Protein 2FD5 (pdb70)

CATH classification: 1.10.10.60 (+1 more: 1.10.357.10)

B-factor: mean 21.91, std 9.36, range [6.42, 83.04]

Nearest PDB structures (foldseek):
  2fd5-assembly1_A-2  TM=1.006E+00  e=9.173E-25  Pseudomonas aeruginosa PAO1
  3mvp-assembly1_B  TM=6.507E-01  e=1.065E-03  Streptococcus mutans UA159
  7w2q-assembly1_B  TM=6.242E-01  e=7.326E-04  Pseudomonas aeruginosa PAO1
  5cxg-assembly2_D  TM=5.367E-01  e=5.532E-04  Mycobacterium tuberculosis H37Rv
  5efy-assembly1_A  TM=4.603E-01  e=8.045E-04  Streptomyces coelicolor A3(2)

Structure (mmCIF, N/CA/C/O backbone):
data_2FD5
#
_entry.id   2FD5
#
_cell.length_a   71.411
_cell.length_b   71.411
_cell.length_c   147.717
_cell.angle_alpha   90.00
_cell.angle_beta   90.00
_cell.angle_gamma   120.00
#
_symmetry.space_group_name_H-M   'P 61 2 2'
#
loop_
_entity.id
_entity.type
_entity.pdbx_description
1 polymer 'transcriptional regulator'
2 water water
#
loop_
_atom_site.group_PDB
_atom_site.id
_atom_site.type_symbol
_atom_site.label_atom_id
_atom_site.label_alt_id
_atom_site.label_comp_id
_atom_site.label_asym_id
_atom_site.label_entity_id
_atom_site.label_seq_id
_atom_site.pdbx_PDB_ins_code
_atom_site.Cartn_x
_atom_site.Cartn_y
_atom_site.Cartn_z
_atom_site.occupancy
_atom_site.B_iso_or_equiv
_atom_site.auth_seq_id
_atom_site.auth_comp_id
_atom_site.auth_asym_id
_atom_site.auth_atom_id
_atom_site.pdbx_PDB_model_num
ATOM 1 N N . MET A 1 1 ? -12.154 43.715 32.789 1.00 26.67 1 MET A N 1
ATOM 2 C CA . MET A 1 1 ? -13.409 43.970 33.485 1.00 26.61 1 MET A CA 1
ATOM 3 C C . MET A 1 1 ? -13.919 45.379 33.251 1.00 26.51 1 MET A C 1
ATOM 4 O O . MET A 1 1 ? -13.244 46.351 33.538 1.00 26.19 1 MET A O 1
ATOM 9 N N . SER A 1 2 ? -15.136 45.473 32.752 1.00 25.59 2 SER A N 1
ATOM 10 C CA . SER A 1 2 ? -15.640 46.715 32.230 1.00 25.29 2 SER A CA 1
ATOM 11 C C . SER A 1 2 ? -17.152 46.811 32.447 1.00 24.28 2 SER A C 1
ATOM 12 O O . SER A 1 2 ? -17.658 46.372 33.454 1.00 24.90 2 SER A O 1
ATOM 15 N N . ASP A 1 3 ? -17.846 47.409 31.491 1.00 23.09 3 ASP A N 1
ATOM 16 C CA . ASP A 1 3 ? -19.288 47.620 31.594 1.00 21.26 3 ASP A CA 1
ATOM 17 C C . ASP A 1 3 ? -19.800 47.898 30.194 1.00 21.15 3 ASP A C 1
ATOM 18 O O . ASP A 1 3 ? -19.025 48.282 29.306 1.00 20.82 3 ASP A O 1
ATOM 23 N N . LYS A 1 4 ? -21.099 47.777 29.996 1.00 20.32 4 LYS A N 1
ATOM 24 C CA . LYS A 1 4 ? -21.639 47.800 28.646 1.00 20.96 4 LYS A CA 1
ATOM 25 C C . LYS A 1 4 ? -21.566 49.160 27.969 1.00 20.73 4 LYS A C 1
ATOM 26 O O . LYS A 1 4 ? -21.414 49.243 26.770 1.00 20.61 4 LYS A O 1
ATOM 32 N N . LYS A 1 5 ? -21.655 50.219 28.749 1.00 20.40 5 LYS A N 1
ATOM 33 C CA . LYS A 1 5 ? -21.533 51.575 28.189 1.00 21.58 5 LYS A CA 1
ATOM 34 C C . LYS A 1 5 ? -20.126 51.811 27.639 1.00 21.04 5 LYS A C 1
ATOM 35 O O . LYS A 1 5 ? -19.954 52.214 26.478 1.00 20.70 5 LYS A O 1
ATOM 41 N N . THR A 1 6 ? -19.125 51.557 28.482 1.00 20.69 6 THR A N 1
ATOM 42 C CA . THR A 1 6 ? -17.718 51.686 28.106 1.00 20.79 6 THR A CA 1
ATOM 43 C C . THR A 1 6 ? -17.396 50.822 26.889 1.00 21.66 6 THR A C 1
ATOM 44 O O . THR A 1 6 ? -16.760 51.293 25.935 1.00 22.39 6 THR A O 1
ATOM 48 N N . GLN A 1 7 ? -17.852 49.570 26.915 1.00 22.33 7 GLN A N 1
ATOM 49 C CA . GLN A 1 7 ? -17.615 48.624 25.834 1.00 23.19 7 GLN A CA 1
ATOM 50 C C . GLN A 1 7 ? -18.249 49.079 24.523 1.00 23.02 7 GLN A C 1
ATOM 51 O O . GLN A 1 7 ? -17.602 49.043 23.466 1.00 22.79 7 GLN A O 1
ATOM 57 N N . THR A 1 8 ? -19.507 49.517 24.593 1.00 22.50 8 THR A N 1
ATOM 58 C CA . THR A 1 8 ? -20.243 49.965 23.412 1.00 22.37 8 THR A CA 1
ATOM 59 C C . THR A 1 8 ? -19.568 51.190 22.771 1.00 22.28 8 THR A C 1
ATOM 60 O O . THR A 1 8 ? -19.401 51.228 21.549 1.00 22.05 8 THR A O 1
ATOM 64 N N . ARG A 1 9 ? -19.187 52.182 23.566 1.00 21.98 9 ARG A N 1
ATOM 65 C CA . ARG A 1 9 ? -18.462 53.341 23.037 1.00 22.47 9 ARG A CA 1
ATOM 66 C C . ARG A 1 9 ? -17.179 52.907 22.339 1.00 22.81 9 ARG A C 1
ATOM 67 O O . ARG A 1 9 ? -16.885 53.332 21.235 1.00 22.77 9 ARG A O 1
ATOM 75 N N . ALA A 1 10 ? -16.420 52.057 23.007 1.00 22.79 10 ALA A N 1
ATOM 76 C CA . ALA A 1 10 ? -15.172 51.537 22.442 1.00 23.26 10 ALA A CA 1
ATOM 77 C C . ALA A 1 10 ? -15.376 50.813 21.106 1.00 23.69 10 ALA A C 1
ATOM 78 O O . ALA A 1 10 ? -14.543 50.947 20.187 1.00 23.90 10 ALA A O 1
ATOM 80 N N . ARG A 1 11 ? -16.471 50.054 20.993 1.00 23.57 11 ARG A N 1
ATOM 81 C CA . ARG A 1 11 ? -16.825 49.362 19.747 1.00 24.45 11 ARG A CA 1
ATOM 82 C C . ARG A 1 11 ? -17.143 50.338 18.613 1.00 24.05 11 ARG A C 1
ATOM 83 O O . ARG A 1 11 ? -16.765 50.106 17.456 1.00 24.74 11 ARG A O 1
ATOM 91 N N . ILE A 1 12 ? -17.849 51.416 18.948 1.00 23.47 12 ILE A N 1
ATOM 92 C CA . ILE A 1 12 ? -18.202 52.449 17.966 1.00 22.62 12 ILE A CA 1
ATOM 93 C C . ILE A 1 12 ? -16.934 53.152 17.486 1.00 22.53 12 ILE A C 1
ATOM 94 O O . ILE A 1 12 ? -16.715 53.295 16.276 1.00 22.58 12 ILE A O 1
ATOM 99 N N . LEU A 1 13 ? -16.089 53.554 18.431 1.00 22.71 13 LEU A N 1
ATOM 100 C CA . LEU A 1 13 ? -14.827 54.214 18.085 1.00 23.15 13 LEU A CA 1
ATOM 101 C C . LEU A 1 13 ? -13.892 53.301 17.294 1.00 23.20 13 LEU A C 1
ATOM 102 O O . LEU A 1 13 ? -13.183 53.767 16.394 1.00 22.81 13 LEU A O 1
ATOM 107 N N . GLY A 1 14 ? -13.895 52.009 17.624 1.00 22.98 14 GLY A N 1
ATOM 108 C CA . GLY A 1 14 ? -13.115 51.009 16.894 1.00 23.76 14 GLY A CA 1
ATOM 109 C C . GLY A 1 14 ? -13.516 50.892 15.435 1.00 24.30 14 GLY A C 1
ATOM 110 O O . GLY A 1 14 ? -12.656 50.859 14.549 1.00 25.08 14 GLY A O 1
ATOM 111 N N . ALA A 1 15 ? -14.821 50.824 15.183 1.00 23.94 15 ALA A N 1
ATOM 112 C CA . ALA A 1 15 ? -15.358 50.829 13.825 1.00 24.17 15 ALA A CA 1
ATOM 113 C C . ALA A 1 15 ? -15.036 52.148 13.108 1.00 24.07 15 ALA A C 1
ATOM 114 O O . ALA A 1 15 ? -14.718 52.152 11.910 1.00 24.10 15 ALA A O 1
ATOM 116 N N . ALA A 1 16 ? -15.106 53.257 13.846 1.00 23.12 16 ALA A N 1
ATOM 117 C CA . ALA A 1 16 ? -14.801 54.577 13.283 1.00 22.68 16 ALA A CA 1
ATOM 118 C C . ALA A 1 16 ? -13.343 54.700 12.858 1.00 22.56 16 ALA A C 1
ATOM 119 O O . ALA A 1 16 ? -13.053 55.224 11.768 1.00 21.81 16 ALA A O 1
ATOM 121 N N . THR A 1 17 ? -12.433 54.240 13.718 1.00 22.30 17 THR A N 1
ATOM 122 C CA . THR A 1 17 ? -10.998 54.347 13.443 1.00 23.19 17 THR A CA 1
ATOM 123 C C . THR A 1 17 ? -10.646 53.509 12.217 1.00 23.69 17 THR A C 1
ATOM 124 O O . THR A 1 17 ? -9.850 53.935 11.376 1.00 23.51 17 THR A O 1
ATOM 128 N N . GLN A 1 18 ? -11.260 52.331 12.116 1.00 24.08 18 GLN A N 1
ATOM 129 C CA . GLN A 1 18 ? -11.056 51.449 10.968 1.00 24.85 18 GLN A CA 1
ATOM 130 C C . GLN A 1 18 ? -11.494 52.101 9.664 1.00 24.12 18 GLN A C 1
ATOM 131 O O . GLN A 1 18 ? -10.737 52.105 8.687 1.00 24.11 18 GLN A O 1
ATOM 137 N N . ALA A 1 19 ? -12.706 52.656 9.665 1.00 23.29 19 ALA A N 1
ATOM 138 C CA . ALA A 1 19 ? -13.251 53.363 8.507 1.00 23.10 19 ALA A CA 1
ATOM 139 C C . ALA A 1 19 ? -12.372 54.551 8.134 1.00 22.74 19 ALA A C 1
ATOM 140 O O . ALA A 1 19 ? -12.102 54.774 6.950 1.00 22.97 19 ALA A O 1
ATOM 142 N N . LEU A 1 20 ? -11.916 55.297 9.146 1.00 21.96 20 LEU A N 1
ATOM 143 C CA . LEU A 1 20 ? -11.056 56.465 8.939 1.00 21.74 20 LEU A CA 1
ATOM 144 C C . LEU A 1 20 ? -9.715 56.081 8.288 1.00 21.91 20 LEU A C 1
ATOM 145 O O . LEU A 1 20 ? -9.276 56.719 7.326 1.00 21.32 20 LEU A O 1
ATOM 150 N N . LEU A 1 21 ? -9.079 55.037 8.816 1.00 22.15 21 LEU A N 1
ATOM 151 C CA . LEU A 1 21 ? -7.805 54.529 8.282 1.00 22.71 21 LEU A CA 1
ATOM 152 C C . LEU A 1 21 ? -7.886 54.148 6.812 1.00 23.34 21 LEU A C 1
ATOM 153 O O . LEU A 1 21 ? -6.927 54.356 6.039 1.00 22.64 21 LEU A O 1
ATOM 158 N N . GLU A 1 22 ? -9.036 53.607 6.430 1.00 23.74 22 GLU A N 1
ATOM 159 C CA . GLU A 1 22 ? -9.232 53.050 5.096 1.00 25.80 22 GLU A CA 1
ATOM 160 C C . GLU A 1 22 ? -9.843 54.039 4.106 1.00 25.45 22 GLU A C 1
ATOM 161 O O . GLU A 1 22 ? -9.413 54.106 2.946 1.00 25.60 22 GLU A O 1
ATOM 167 N N . ARG A 1 23 ? -10.822 54.824 4.563 1.00 24.51 23 ARG A N 1
ATOM 168 C CA . ARG A 1 23 ? -11.645 55.637 3.668 1.00 25.00 23 ARG A CA 1
ATOM 169 C C . ARG A 1 23 ? -11.698 57.121 4.011 1.00 23.75 23 ARG A C 1
ATOM 170 O O . ARG A 1 23 ? -12.386 57.884 3.339 1.00 24.45 23 ARG A O 1
ATOM 178 N N . GLY A 1 24 ? -10.973 57.529 5.046 1.00 23.00 24 GLY A N 1
ATOM 179 C CA . GLY A 1 24 ? -10.911 58.939 5.428 1.00 22.19 24 GLY A CA 1
ATOM 180 C C . GLY A 1 24 ? -12.084 59.349 6.301 1.00 22.28 24 GLY A C 1
ATOM 181 O O . GLY A 1 24 ? -12.827 58.494 6.795 1.00 21.33 24 GLY A O 1
ATOM 182 N N . ALA A 1 25 ? -12.243 60.655 6.489 1.00 22.29 25 ALA A N 1
ATOM 183 C CA . ALA A 1 25 ? -13.209 61.182 7.460 1.00 22.98 25 ALA A CA 1
ATOM 184 C C . ALA A 1 25 ? -14.527 61.648 6.834 1.00 23.94 25 ALA A C 1
ATOM 185 O O . ALA A 1 25 ? -15.523 61.844 7.539 1.00 24.03 25 ALA A O 1
ATOM 187 N N . VAL A 1 26 ? -14.535 61.833 5.517 1.00 25.24 26 VAL A N 1
ATOM 188 C CA . VAL A 1 26 ? -15.714 62.370 4.822 1.00 26.71 26 VAL A CA 1
ATOM 189 C C . VAL A 1 26 ? -16.701 61.271 4.394 1.00 27.65 26 VAL A C 1
ATOM 190 O O . VAL A 1 26 ? -17.900 61.357 4.696 1.00 28.46 26 VAL A O 1
ATOM 194 N N . GLU A 1 27 ? -16.191 60.230 3.775 1.00 28.83 27 GLU A N 1
ATOM 195 C CA . GLU A 1 27 ? -17.054 59.222 3.209 1.00 30.31 27 GLU A CA 1
ATOM 196 C C . GLU A 1 27 ? -17.886 58.465 4.245 1.00 30.10 27 GLU A C 1
ATOM 197 O O . GLU A 1 27 ? -19.098 58.407 4.117 1.00 30.56 27 GLU A O 1
ATOM 203 N N . PRO A 1 28 ? -17.245 57.867 5.248 1.00 29.94 28 PRO A N 1
ATOM 204 C CA . PRO A 1 28 ? -17.981 56.970 6.154 1.00 29.63 28 PRO A CA 1
ATOM 205 C C . PRO A 1 28 ? -19.199 57.631 6.788 1.00 29.35 28 PRO A C 1
ATOM 206 O O . PRO A 1 28 ? -19.130 58.783 7.199 1.00 29.42 28 PRO A O 1
ATOM 210 N N . SER A 1 29 ? -20.309 56.899 6.834 1.00 29.31 29 SER A N 1
ATOM 211 C CA . SER A 1 29 ? -21.555 57.383 7.419 1.00 28.81 29 SER A CA 1
ATOM 212 C C . SER A 1 29 ? -21.747 56.794 8.814 1.00 28.94 29 SER A C 1
ATOM 213 O O . SER A 1 29 ? -21.155 55.762 9.146 1.00 28.23 29 SER A O 1
ATOM 216 N N . VAL A 1 30 ? -22.596 57.436 9.613 1.00 29.26 30 VAL A N 1
ATOM 217 C CA . VAL A 1 30 ? -22.975 56.887 10.922 1.00 30.06 30 VAL A CA 1
ATOM 218 C C . VAL A 1 30 ? -23.495 55.456 10.743 1.00 30.52 30 VAL A C 1
ATOM 219 O O . VAL A 1 30 ? -23.098 54.545 11.476 1.00 30.91 30 VAL A O 1
ATOM 223 N N . GLY A 1 31 ? -24.348 55.267 9.734 1.00 31.13 31 GLY A N 1
ATOM 224 C CA . GLY A 1 31 ? -24.901 53.958 9.396 1.00 31.61 31 GLY A CA 1
ATOM 225 C C . GLY A 1 31 ? -23.847 52.897 9.149 1.00 32.24 31 GLY A C 1
ATOM 226 O O . GLY A 1 31 ? -23.978 51.771 9.630 1.00 32.45 31 GLY A O 1
ATOM 227 N N . GLU A 1 32 ? -22.796 53.246 8.420 1.00 32.53 32 GLU A N 1
ATOM 228 C CA . GLU A 1 32 ? -21.724 52.301 8.139 1.00 32.98 32 GLU A CA 1
ATOM 229 C C . GLU A 1 32 ? -20.925 51.918 9.375 1.00 32.78 32 GLU A C 1
ATOM 230 O O . GLU A 1 32 ? -20.561 50.775 9.554 1.00 32.80 32 GLU A O 1
ATOM 236 N N . VAL A 1 33 ? -20.608 52.909 10.193 1.00 32.84 33 VAL A N 1
ATOM 237 C CA . VAL A 1 33 ? -19.828 52.688 11.400 1.00 32.84 33 VAL A CA 1
ATOM 238 C C . VAL A 1 33 ? -20.621 51.779 12.358 1.00 33.32 33 VAL A C 1
ATOM 239 O O . VAL A 1 33 ? -20.150 50.745 12.775 1.00 32.95 33 VAL A O 1
ATOM 243 N N . MET A 1 34 ? -21.840 52.181 12.670 1.00 34.40 34 MET A N 1
ATOM 244 C CA . MET A 1 34 ? -22.681 51.393 13.561 1.00 35.64 34 MET A CA 1
ATOM 245 C C . MET A 1 34 ? -22.901 50.001 12.979 1.00 37.44 34 MET A C 1
ATOM 246 O O . MET A 1 34 ? -22.734 49.007 13.655 1.00 38.65 34 MET A O 1
ATOM 251 N N . GLY A 1 35 ? -23.225 49.937 11.698 1.00 39.21 35 GLY A N 1
ATOM 252 C CA . GLY A 1 35 ? -23.195 48.685 10.978 1.00 40.69 35 GLY A CA 1
ATOM 253 C C . GLY A 1 35 ? -21.967 47.837 11.210 1.00 41.89 35 GLY A C 1
ATOM 254 O O . GLY A 1 35 ? -22.068 46.659 11.522 1.00 41.96 35 GLY A O 1
ATOM 255 N N . ALA A 1 36 ? -20.794 48.424 11.054 1.00 42.98 36 ALA A N 1
ATOM 256 C CA . ALA A 1 36 ? -19.575 47.660 11.210 1.00 43.75 36 ALA A CA 1
ATOM 257 C C . ALA A 1 36 ? -19.310 47.266 12.653 1.00 44.32 36 ALA A C 1
ATOM 258 O O . ALA A 1 36 ? -18.557 46.348 12.919 1.00 44.16 36 ALA A O 1
ATOM 260 N N . ALA A 1 37 ? -19.942 47.977 13.582 1.00 44.76 37 ALA A N 1
ATOM 261 C CA . ALA A 1 37 ? -19.809 47.672 15.002 1.00 45.41 37 ALA A CA 1
ATOM 262 C C . ALA A 1 37 ? -20.797 46.592 15.429 1.00 45.74 37 ALA A C 1
ATOM 263 O O . ALA A 1 37 ? -20.790 46.150 16.578 1.00 46.30 37 ALA A O 1
ATOM 265 N N . GLY A 1 38 ? -21.645 46.171 14.496 1.00 20.00 38 GLY A N 1
ATOM 266 C CA . GLY A 1 38 ? -22.772 45.316 14.821 1.00 20.00 38 GLY A CA 1
ATOM 267 C C . GLY A 1 38 ? -23.679 45.926 15.871 1.00 20.00 38 GLY A C 1
ATOM 268 O O . GLY A 1 38 ? -24.202 45.224 16.737 1.00 20.00 38 GLY A O 1
ATOM 269 N N . LEU A 1 39 ? -23.866 47.240 15.794 1.00 20.00 39 LEU A N 1
ATOM 270 C CA . LEU A 1 39 ? -24.798 47.934 16.675 1.00 20.00 39 LEU A CA 1
ATOM 271 C C . LEU A 1 39 ? -25.995 48.472 15.899 1.00 20.00 39 LEU A C 1
ATOM 272 O O . LEU A 1 39 ? -25.846 48.995 14.794 1.00 20.00 39 LEU A O 1
ATOM 277 N N . THR A 1 40 ? -27.181 48.341 16.484 1.00 20.00 40 THR A N 1
ATOM 278 C CA . THR A 1 40 ? -28.292 49.210 16.156 1.00 20.00 40 THR A CA 1
ATOM 279 C C . THR A 1 40 ? -27.880 50.667 16.059 1.00 20.00 40 THR A C 1
ATOM 280 O O . THR A 1 40 ? -27.028 51.121 16.804 1.00 20.00 40 THR A O 1
ATOM 284 N N . VAL A 1 41 ? -28.511 51.394 15.147 1.00 20.00 41 VAL A N 1
ATOM 285 C CA . VAL A 1 41 ? -27.980 52.664 14.667 1.00 20.00 41 VAL A CA 1
ATOM 286 C C . VAL A 1 41 ? -28.483 53.829 15.503 1.00 20.00 41 VAL A C 1
ATOM 287 O O . VAL A 1 41 ? -27.832 54.862 15.614 1.00 20.00 41 VAL A O 1
ATOM 291 N N . GLY A 1 42 ? -29.662 53.647 16.080 1.00 20.00 42 GLY A N 1
ATOM 292 C CA . GLY A 1 42 ? -30.209 54.598 17.023 1.00 20.00 42 GLY A CA 1
ATOM 293 C C . GLY A 1 42 ? -29.304 54.906 18.198 1.00 20.00 42 GLY A C 1
ATOM 294 O O . GLY A 1 42 ? -29.353 55.997 18.744 1.00 20.00 42 GLY A O 1
ATOM 295 N N . GLY A 1 43 ? -28.473 53.947 18.578 1.00 32.33 43 GLY A N 1
ATOM 296 C CA . GLY A 1 43 ? -27.608 54.105 19.728 1.00 32.14 43 GLY A CA 1
ATOM 297 C C . GLY A 1 43 ? -26.515 55.157 19.602 1.00 32.00 43 GLY A C 1
ATOM 298 O O . GLY A 1 43 ? -25.930 55.568 20.597 1.00 32.30 43 GLY A O 1
ATOM 299 N N . PHE A 1 44 ? -26.235 55.596 18.381 1.00 31.69 44 PHE A N 1
ATOM 300 C CA . PHE A 1 44 ? -25.081 56.457 18.125 1.00 31.04 44 PHE A CA 1
ATOM 301 C C . PHE A 1 44 ? -25.018 57.688 19.019 1.00 31.21 44 PHE A C 1
ATOM 302 O O . PHE A 1 44 ? -24.010 57.945 19.662 1.00 30.89 44 PHE A O 1
ATOM 310 N N . TYR A 1 45 ? -26.092 58.466 19.036 1.00 31.26 45 TYR A N 1
ATOM 311 C CA . TYR A 1 45 ? -26.053 59.787 19.673 1.00 31.64 45 TYR A CA 1
ATOM 312 C C . TYR A 1 45 ? -26.095 59.758 21.203 1.00 31.24 45 TYR A C 1
ATOM 313 O O . TYR A 1 45 ? -25.863 60.775 21.849 1.00 31.71 45 TYR A O 1
ATOM 322 N N . ALA A 1 46 ? -26.338 58.580 21.774 1.00 30.69 46 ALA A N 1
ATOM 323 C CA . ALA A 1 46 ? -26.133 58.360 23.208 1.00 30.27 46 ALA A CA 1
ATOM 324 C C . ALA A 1 46 ? -24.646 58.439 23.587 1.00 29.73 46 ALA A C 1
ATOM 325 O O . ALA A 1 46 ? -24.306 58.685 24.746 1.00 29.60 46 ALA A O 1
ATOM 327 N N . HIS A 1 47 ? -23.768 58.243 22.599 1.00 29.14 47 HIS A N 1
ATOM 328 C CA . HIS A 1 47 ? -22.322 58.179 22.829 1.00 28.41 47 HIS A CA 1
ATOM 329 C C . HIS A 1 47 ? -21.529 59.348 22.224 1.00 28.16 47 HIS A C 1
ATOM 330 O O . HIS A 1 47 ? -20.542 59.791 22.810 1.00 27.86 47 HIS A O 1
ATOM 337 N N . PHE A 1 48 ? -21.959 59.841 21.062 1.00 27.87 48 PHE A N 1
ATOM 338 C CA . PHE A 1 48 ? -21.250 60.923 20.370 1.00 28.06 48 PHE A CA 1
ATOM 339 C C . PHE A 1 48 ? -22.207 62.027 19.911 1.00 29.16 48 PHE A C 1
ATOM 340 O O . PHE A 1 48 ? -23.348 61.742 19.544 1.00 28.85 48 PHE A O 1
ATOM 348 N N . GLN A 1 49 ? -21.725 63.274 19.927 1.00 30.12 49 GLN A N 1
ATOM 349 C CA . GLN A 1 49 ? -22.533 64.444 19.526 1.00 31.32 49 GLN A CA 1
ATOM 350 C C . GLN A 1 49 ? -22.818 64.464 18.027 1.00 30.88 49 GLN A C 1
ATOM 351 O O . GLN A 1 49 ? -23.907 64.849 17.597 1.00 31.50 49 GLN A O 1
ATOM 357 N N . SER A 1 50 ? -21.830 64.062 17.233 1.00 30.19 50 SER A N 1
ATOM 358 C CA . SER A 1 50 ? -21.926 64.122 15.778 1.00 29.30 50 SER A CA 1
ATOM 359 C C . SER A 1 50 ? -20.923 63.180 15.137 1.00 28.82 50 SER A C 1
ATOM 360 O O . SER A 1 50 ? -20.000 62.693 15.799 1.00 27.97 50 SER A O 1
ATOM 363 N N . LYS A 1 51 ? -21.099 62.941 13.837 1.00 28.25 51 LYS A N 1
ATOM 364 C CA . LYS A 1 51 ? -20.140 62.161 13.067 1.00 28.16 51 LYS A CA 1
ATOM 365 C C . LYS A 1 51 ? -18.754 62.808 13.062 1.00 27.48 51 LYS A C 1
ATOM 366 O O . LYS A 1 51 ? -17.740 62.114 13.157 1.00 26.69 51 LYS A O 1
ATOM 372 N N . ASP A 1 52 ? -18.718 64.136 12.958 1.00 27.04 52 ASP A N 1
ATOM 373 C CA . ASP A 1 52 ? -17.444 64.858 12.929 1.00 26.60 52 ASP A CA 1
ATOM 374 C C . ASP A 1 52 ? -16.695 64.783 14.266 1.00 25.46 52 ASP A C 1
ATOM 375 O O . ASP A 1 52 ? -15.472 64.627 14.280 1.00 25.23 52 ASP A O 1
ATOM 380 N N . ALA A 1 53 ? -17.422 64.896 15.380 1.00 24.06 53 ALA A N 1
ATOM 381 C CA . ALA A 1 53 ? -16.818 64.729 16.705 1.00 22.57 53 ALA A CA 1
ATOM 382 C C . ALA 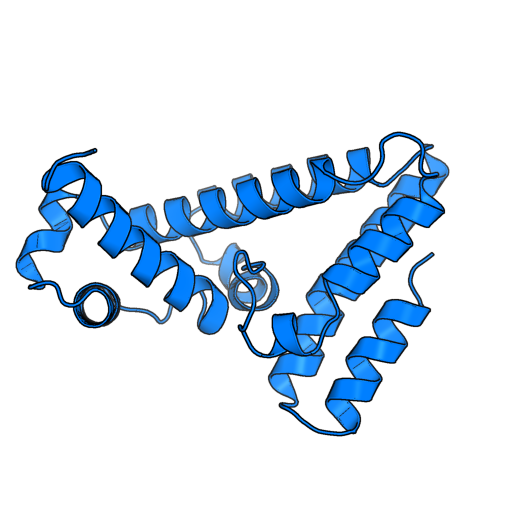A 1 53 ? -16.225 63.321 16.864 1.00 21.46 53 ALA A C 1
ATOM 383 O O . ALA A 1 53 ? -15.124 63.166 17.406 1.00 20.40 53 ALA A O 1
ATOM 385 N N . LEU A 1 54 ? -16.956 62.314 16.380 1.00 20.25 54 LEU A N 1
ATOM 386 C CA . LEU A 1 54 ? -16.489 60.929 16.388 1.00 20.24 54 LEU A CA 1
ATOM 387 C C . LEU A 1 54 ? -15.219 60.794 15.549 1.00 20.11 54 LEU A C 1
ATOM 388 O O . LEU A 1 54 ? -14.223 60.254 16.011 1.00 19.57 54 LEU A O 1
ATOM 393 N N . MET A 1 55 ? -15.248 61.284 14.322 1.00 20.03 55 MET A N 1
ATOM 394 C CA . MET A 1 55 ? -14.083 61.120 13.472 1.00 20.11 55 MET A CA 1
ATOM 395 C C . MET A 1 55 ? -12.865 61.915 13.977 1.00 19.23 55 MET A C 1
ATOM 396 O O . MET A 1 55 ? -11.753 61.444 13.888 1.00 18.80 55 MET A O 1
ATOM 401 N N . LEU A 1 56 ? -13.088 63.093 14.548 1.00 18.18 56 LEU A N 1
ATOM 402 C CA . LEU A 1 56 ? -11.981 63.845 15.135 1.00 17.83 56 LEU A CA 1
ATOM 403 C C . LEU A 1 56 ? -11.356 63.077 16.292 1.00 17.83 56 LEU A C 1
ATOM 404 O O . LEU A 1 56 ? -10.135 63.005 16.397 1.00 17.50 56 LEU A O 1
ATOM 409 N N . GLU A 1 57 ? -12.190 62.509 17.163 1.00 17.79 57 GLU A N 1
ATOM 410 C CA . GLU A 1 57 ? -11.647 61.684 18.238 1.00 17.90 57 GLU A CA 1
ATOM 411 C C . GLU A 1 57 ? -10.879 60.470 17.693 1.00 17.53 57 GLU A C 1
ATOM 412 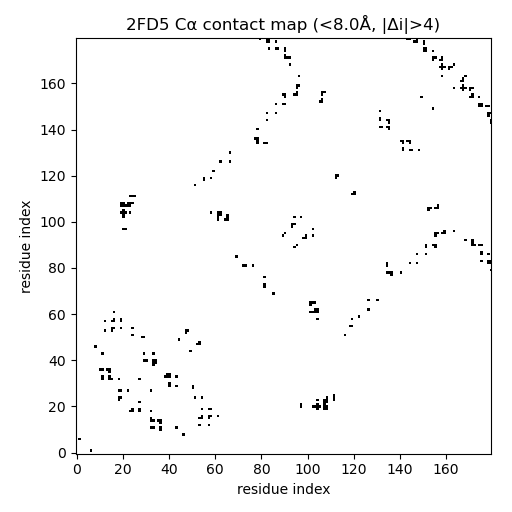O O . GLU A 1 57 ? -9.802 60.160 18.194 1.00 18.05 57 GLU A O 1
ATOM 418 N N . ALA A 1 58 ? -11.421 59.813 16.668 1.00 17.71 58 ALA A N 1
ATOM 419 C CA . ALA A 1 58 ? -10.739 58.669 16.029 1.00 17.46 58 ALA A CA 1
ATOM 420 C C . ALA A 1 58 ? -9.351 59.087 15.494 1.00 17.66 58 ALA A C 1
ATOM 421 O O . ALA A 1 58 ? -8.343 58.406 15.704 1.00 16.82 58 ALA A O 1
ATOM 423 N N . PHE A 1 59 ? -9.324 60.239 14.829 1.00 16.86 59 PHE A N 1
ATOM 424 C CA . PHE A 1 59 ? -8.102 60.822 14.256 1.00 16.57 59 PHE A CA 1
ATOM 425 C C . PHE A 1 59 ? -7.065 61.122 15.339 1.00 17.46 59 PHE A C 1
ATOM 426 O O . PHE A 1 59 ? -5.903 60.706 15.227 1.00 17.11 59 PHE A O 1
ATOM 434 N N . GLU A 1 60 ? -7.490 61.817 16.402 1.00 17.51 60 GLU A N 1
ATOM 435 C CA . GLU A 1 60 ? -6.608 62.156 17.517 1.00 19.73 60 GLU A CA 1
ATOM 436 C C . GLU A 1 60 ? -6.044 60.907 18.180 1.00 19.35 60 GLU A C 1
ATOM 437 O O . GLU A 1 60 ? -4.857 60.865 18.501 1.00 19.45 60 GLU A O 1
ATOM 443 N N . GLN A 1 61 ? -6.901 59.897 18.365 1.00 19.88 61 GLN A N 1
ATOM 444 C CA . GLN A 1 61 ? -6.514 58.634 19.008 1.00 20.91 61 GLN A CA 1
ATOM 445 C C . GLN A 1 61 ? -5.467 57.871 18.193 1.00 19.82 61 GLN A C 1
ATOM 446 O O . GLN A 1 61 ? -4.445 57.457 18.746 1.00 19.24 61 GLN A O 1
ATOM 452 N N . LEU A 1 62 ? -5.732 57.700 16.893 1.00 18.98 62 LEU A N 1
ATOM 453 C CA . LEU A 1 62 ? -4.799 57.011 15.990 1.00 18.12 62 LEU A CA 1
ATOM 454 C C . LEU A 1 62 ? -3.442 57.723 15.960 1.00 17.31 62 LEU A C 1
ATOM 455 O O . LEU A 1 62 ? -2.387 57.084 16.054 1.00 16.92 62 LEU A O 1
ATOM 460 N N . LEU A 1 63 ? -3.462 59.056 15.851 1.00 16.22 63 LEU A N 1
ATOM 461 C CA . LEU A 1 63 ? -2.218 59.802 15.813 1.00 16.13 63 LEU A CA 1
ATOM 462 C C . LEU A 1 63 ? -1.455 59.694 17.137 1.00 16.30 63 LEU A C 1
ATOM 463 O O . LEU A 1 63 ? -0.246 59.543 17.141 1.00 16.08 63 LEU A O 1
ATOM 468 N N . GLY A 1 64 ? -2.181 59.771 18.256 1.00 16.58 64 GLY A N 1
ATOM 469 C CA . GLY A 1 64 ? -1.566 59.616 19.569 1.00 16.73 64 GLY A CA 1
ATOM 470 C C . GLY A 1 64 ? -0.862 58.273 19.686 1.00 16.98 64 GLY A C 1
ATOM 471 O O . GLY A 1 64 ? 0.248 58.200 20.213 1.00 17.41 64 GLY A O 1
ATOM 472 N N . LYS A 1 65 ? -1.499 57.231 19.157 1.00 17.35 65 LYS A N 1
ATOM 473 C CA . LYS A 1 65 ? -0.928 55.884 19.151 1.00 18.02 65 LYS A CA 1
ATOM 474 C C . LYS A 1 65 ? 0.336 55.793 18.282 1.00 17.60 65 LYS A C 1
ATOM 475 O O . LYS A 1 65 ? 1.314 55.146 18.689 1.00 17.90 65 LYS A O 1
ATOM 481 N N . ARG A 1 66 ? 0.330 56.430 17.103 1.00 16.65 66 ARG A N 1
ATOM 482 C CA . ARG A 1 66 ? 1.547 56.473 16.265 1.00 15.70 66 ARG A CA 1
ATOM 483 C C . ARG A 1 66 ? 2.697 57.110 17.031 1.00 15.87 66 ARG A C 1
ATOM 484 O O . ARG A 1 66 ? 3.841 56.668 16.929 1.00 15.25 66 ARG A O 1
ATOM 492 N N . ARG A 1 67 ? 2.396 58.161 17.797 1.00 15.55 67 ARG A N 1
ATOM 493 C CA . ARG A 1 67 ? 3.422 58.822 18.585 1.00 16.94 67 ARG A CA 1
ATOM 494 C C . ARG A 1 67 ? 3.923 57.915 19.719 1.00 17.23 67 ARG A C 1
ATOM 495 O O . ARG A 1 67 ? 5.120 57.889 20.009 1.00 16.96 67 ARG A O 1
ATOM 503 N N . GLU A 1 68 ? 3.020 57.142 20.288 1.00 18.86 68 GLU A N 1
ATOM 504 C CA . GLU A 1 68 ? 3.377 56.195 21.322 1.00 20.54 68 GLU A CA 1
ATOM 505 C C . GLU A 1 68 ? 4.318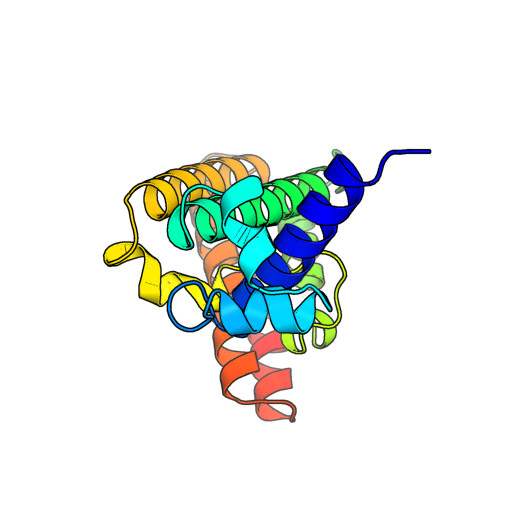 55.114 20.782 1.00 20.86 68 GLU A C 1
ATOM 506 O O . GLU A 1 68 ? 5.319 54.798 21.384 1.00 20.99 68 GLU A O 1
ATOM 512 N N . LEU A 1 69 ? 3.966 54.561 19.634 1.00 20.55 69 LEU A N 1
ATOM 513 C CA . LEU A 1 69 ? 4.797 53.558 18.961 1.00 21.12 69 LEU A CA 1
ATOM 514 C C . LEU A 1 69 ? 6.196 54.098 18.706 1.00 20.75 69 LEU A C 1
ATOM 515 O O . LEU A 1 69 ? 7.190 53.419 18.978 1.00 20.68 69 LEU A O 1
ATOM 520 N N . LEU A 1 70 ? 6.280 55.328 18.195 1.00 20.54 70 LEU A N 1
ATOM 521 C CA . LEU A 1 70 ? 7.582 55.947 17.957 1.00 21.51 70 LEU A CA 1
ATOM 522 C C . LEU A 1 70 ? 8.361 56.116 19.254 1.00 21.48 70 LEU A C 1
ATOM 523 O O . LEU A 1 70 ? 9.582 56.016 19.267 1.00 21.77 70 LEU A O 1
ATOM 528 N N . GLY A 1 71 ? 7.637 56.372 20.341 1.00 21.66 71 GLY A N 1
ATOM 529 C CA . GLY A 1 71 ? 8.235 56.487 21.667 1.00 23.25 71 GLY A CA 1
ATOM 530 C C . GLY A 1 71 ? 8.853 55.193 22.161 1.00 23.97 71 GLY A C 1
ATOM 531 O O . GLY A 1 71 ? 9.700 55.217 23.049 1.00 25.15 71 GLY A O 1
ATOM 532 N N . GLU A 1 72 ? 8.445 54.065 21.585 1.00 24.36 72 GLU A N 1
ATOM 533 C CA . GLU A 1 72 ? 8.967 52.755 21.989 1.00 25.28 72 GLU A CA 1
ATOM 534 C C . GLU A 1 72 ? 10.335 52.434 21.377 1.00 24.70 72 GLU A C 1
ATOM 535 O O . GLU A 1 72 ? 10.998 51.463 21.785 1.00 25.19 72 GLU A O 1
ATOM 541 N N . LEU A 1 73 ? 10.760 53.230 20.398 1.00 23.95 73 LEU A N 1
ATOM 542 C CA . LEU A 1 73 ? 12.075 53.020 19.787 1.00 23.34 73 LEU A CA 1
ATOM 543 C C . LEU A 1 73 ? 13.167 53.267 20.825 1.00 23.10 73 LEU A C 1
ATOM 544 O O . LEU A 1 73 ? 13.030 54.127 21.709 1.00 22.70 73 LEU A O 1
ATOM 549 N N . ASP A 1 74 ? 14.232 52.480 20.726 1.00 21.75 74 ASP A N 1
ATOM 550 C CA . ASP A 1 74 ? 15.360 52.534 21.647 1.00 21.09 74 ASP A CA 1
ATOM 551 C C . ASP A 1 74 ? 15.861 53.981 21.793 1.00 20.89 74 ASP A C 1
ATOM 552 O O . ASP A 1 74 ? 16.272 54.580 20.808 1.00 20.61 74 ASP A O 1
ATOM 557 N N . PRO A 1 75 ? 15.838 54.542 23.030 1.00 21.24 75 PRO A N 1
ATOM 558 C CA . PRO A 1 75 ? 16.291 55.930 23.241 1.00 21.09 75 PRO A CA 1
ATOM 559 C C . PRO A 1 75 ? 17.746 56.160 22.853 1.00 20.45 75 PRO A C 1
ATOM 560 O O . PRO A 1 75 ? 18.145 57.305 22.601 1.00 20.32 75 PRO A O 1
ATOM 564 N N . GLY A 1 76 ? 18.531 55.084 22.800 1.00 19.57 76 GLY A N 1
ATOM 565 C CA . GLY A 1 76 ? 19.946 55.169 22.490 1.00 19.16 76 GLY A CA 1
ATOM 566 C C . GLY A 1 76 ? 20.285 55.276 21.015 1.00 19.00 76 GLY A C 1
ATOM 567 O O . GLY A 1 76 ? 21.429 55.525 20.666 1.00 19.58 76 GLY A O 1
ATOM 568 N N . LEU A 1 77 ? 19.288 55.090 20.153 1.00 19.01 77 LEU A N 1
ATOM 569 C CA . LEU A 1 77 ? 19.499 55.175 18.704 1.00 18.91 77 LEU A CA 1
ATOM 570 C C . LEU A 1 77 ? 19.802 56.617 18.280 1.00 18.75 77 LEU A C 1
ATOM 571 O O . LEU A 1 77 ? 19.244 57.559 18.843 1.00 18.01 77 LEU A O 1
ATOM 576 N N . SER A 1 78 ? 20.667 56.772 17.278 1.00 18.71 78 SER A N 1
ATOM 577 C CA . SER A 1 78 ? 20.920 58.079 16.673 1.00 19.11 78 SER A CA 1
ATOM 578 C C . SER A 1 78 ? 19.677 58.559 15.929 1.00 18.80 78 SER A C 1
ATOM 579 O O . SER A 1 78 ? 18.751 57.782 15.688 1.00 17.94 78 SER A O 1
ATOM 582 N N . GLY A 1 79 ? 19.677 59.833 15.541 1.00 19.08 79 GLY A N 1
ATOM 583 C CA . GLY A 1 79 ? 18.579 60.388 14.740 1.00 18.88 79 GLY A CA 1
ATOM 584 C C . GLY A 1 79 ? 18.411 59.558 13.487 1.00 18.56 79 GLY A C 1
ATOM 585 O O . GLY A 1 79 ? 17.317 59.092 13.176 1.00 18.31 79 GLY A O 1
ATOM 586 N N . LYS A 1 80 ? 19.512 59.351 12.785 1.00 19.59 80 LYS A N 1
ATOM 587 C CA . LYS A 1 80 ? 19.493 58.581 11.558 1.00 19.75 80 LYS A CA 1
ATOM 588 C C . LYS A 1 80 ? 18.944 57.162 11.731 1.00 18.93 80 LYS A C 1
ATOM 589 O O . LYS A 1 80 ? 18.096 56.728 10.955 1.00 18.41 80 LYS A O 1
ATOM 595 N N . GLU A 1 81 ? 19.398 56.458 12.770 1.00 17.70 81 GLU A N 1
ATOM 596 C CA . GLU A 1 81 ? 18.882 55.135 13.097 1.00 17.37 81 GLU A CA 1
ATOM 597 C C . GLU A 1 81 ? 17.379 55.145 13.390 1.00 15.72 81 GLU A C 1
ATOM 598 O O . GLU A 1 81 ? 16.646 54.306 12.878 1.00 14.52 81 GLU A O 1
ATOM 604 N N . ARG A 1 82 ? 16.924 56.087 14.188 1.00 14.11 82 ARG A N 1
ATOM 605 C CA . ARG A 1 82 ? 15.525 56.109 14.519 1.00 15.45 82 ARG A CA 1
ATOM 606 C C . ARG A 1 82 ? 14.678 56.419 13.307 1.00 13.07 82 ARG A C 1
ATOM 607 O O . ARG A 1 82 ? 13.615 55.867 13.135 1.00 12.96 82 ARG A O 1
ATOM 615 N N . ARG A 1 83 ? 15.167 57.296 12.452 1.00 11.94 83 ARG A N 1
ATOM 616 C CA . ARG A 1 83 ? 14.398 57.604 11.231 1.00 10.72 83 ARG A CA 1
ATOM 617 C C . ARG A 1 83 ? 14.321 56.390 10.293 1.00 10.86 83 ARG A C 1
ATOM 618 O O . ARG A 1 83 ? 13.262 56.116 9.711 1.00 10.54 83 ARG A O 1
ATOM 626 N N . ALA A 1 84 ? 15.417 55.634 10.200 1.00 11.07 84 ALA A N 1
ATOM 627 C CA . ALA A 1 84 ? 15.430 54.423 9.353 1.00 11.49 84 ALA A CA 1
ATOM 628 C C . ALA A 1 84 ? 14.448 53.382 9.891 1.00 11.11 84 ALA A C 1
ATOM 629 O O . ALA A 1 84 ? 13.678 52.758 9.140 1.00 10.38 84 ALA A O 1
ATOM 631 N N . LEU A 1 85 ? 14.464 53.194 11.215 1.00 10.77 85 LEU A N 1
ATOM 632 C CA . LEU A 1 85 ? 13.530 52.265 11.851 1.00 11.12 85 LEU A CA 1
ATOM 633 C C . LEU A 1 85 ? 12.078 52.711 11.667 1.00 10.26 85 LEU A C 1
ATOM 634 O O . LEU A 1 85 ? 11.235 51.921 11.275 1.00 10.89 85 LEU A O 1
ATOM 639 N N . ALA A 1 86 ? 11.792 53.982 11.933 1.00 9.99 86 ALA A N 1
ATOM 640 C CA . ALA A 1 86 ? 10.436 54.502 11.743 1.00 9.60 86 ALA A CA 1
ATOM 641 C C . ALA A 1 86 ? 9.977 54.236 10.306 1.00 9.61 86 ALA A C 1
ATOM 642 O O . ALA A 1 86 ? 8.856 53.764 10.080 1.00 9.91 86 ALA A O 1
ATOM 644 N N . ALA A 1 87 ? 10.875 54.483 9.348 1.00 10.08 87 ALA A N 1
ATOM 645 C CA . ALA A 1 87 ? 10.528 54.307 7.924 1.00 10.83 87 ALA A CA 1
ATOM 646 C C . ALA A 1 87 ? 10.226 52.853 7.598 1.00 11.25 87 ALA A C 1
ATOM 647 O O . ALA A 1 87 ? 9.288 52.541 6.854 1.00 10.27 87 ALA A O 1
ATOM 649 N N . ALA A 1 88 ? 11.052 51.951 8.127 1.00 11.25 88 ALA A N 1
ATOM 650 C CA . ALA A 1 88 ? 10.829 50.527 7.884 1.00 11.97 88 ALA A CA 1
ATOM 651 C C . ALA A 1 88 ? 9.497 50.036 8.477 1.00 12.19 88 ALA A C 1
ATOM 652 O O . ALA A 1 88 ? 8.797 49.243 7.865 1.00 12.54 88 ALA A O 1
ATOM 654 N N . PHE A 1 89 ? 9.143 50.512 9.668 1.00 12.42 89 PHE A N 1
ATOM 655 C CA . PHE A 1 89 ? 7.844 50.177 10.239 1.00 13.12 89 PHE A CA 1
ATOM 656 C C . PHE A 1 89 ? 6.665 50.769 9.453 1.00 12.76 89 PHE A C 1
ATOM 657 O O . PHE A 1 89 ? 5.600 50.163 9.371 1.00 13.18 89 PHE A O 1
ATOM 665 N N . TYR A 1 90 ? 6.846 51.972 8.915 1.00 11.38 90 TYR A N 1
ATOM 666 C CA . TYR A 1 90 ? 5.739 52.684 8.269 1.00 11.36 90 TYR A CA 1
ATOM 667 C C . TYR A 1 90 ? 5.488 52.155 6.861 1.00 10.92 90 TYR A C 1
ATOM 668 O O . TYR A 1 90 ? 4.352 51.880 6.499 1.00 11.03 90 TYR A O 1
ATOM 677 N N . LEU A 1 91 ? 6.563 51.964 6.108 1.00 11.13 91 LEU A N 1
ATOM 678 C CA . LEU A 1 91 ? 6.494 51.660 4.671 1.00 11.54 91 LEU A CA 1
ATOM 679 C C . LEU A 1 91 ? 6.524 50.151 4.426 1.00 13.02 91 LEU A C 1
ATOM 680 O O . LEU A 1 91 ? 7.389 49.654 3.725 1.00 14.30 91 LEU A O 1
ATOM 685 N N . SER A 1 92 ? 5.578 49.441 5.033 1.00 14.18 92 SER A N 1
ATOM 686 C CA . SER A 1 92 ? 5.465 47.982 4.869 1.00 15.14 92 SER A CA 1
ATOM 687 C C . SER A 1 92 ? 4.227 47.599 4.066 1.00 15.19 92 SER A C 1
ATOM 688 O O . SER A 1 92 ? 3.207 48.312 4.060 1.00 15.23 92 SER A O 1
ATOM 691 N N . ARG A 1 93 ? 4.282 46.433 3.424 1.00 15.90 93 ARG A N 1
ATOM 692 C CA . ARG A 1 93 ? 3.103 45.918 2.737 1.00 16.97 93 ARG A CA 1
ATOM 693 C C . ARG A 1 93 ? 1.922 45.768 3.705 1.00 16.35 93 ARG A C 1
ATOM 694 O O . ARG A 1 93 ? 0.791 46.103 3.356 1.00 16.86 93 ARG A O 1
ATOM 702 N N . LYS A 1 94 ? 2.179 45.312 4.934 1.00 16.63 94 LYS A N 1
ATOM 703 C CA . LYS A 1 94 ? 1.084 45.131 5.894 1.00 17.48 94 LYS A CA 1
ATOM 704 C C . LYS A 1 94 ? 0.414 46.453 6.233 1.00 16.39 94 LYS A C 1
ATOM 705 O O . LYS A 1 94 ? -0.811 46.534 6.341 1.00 16.73 94 LYS A O 1
ATOM 711 N N . HIS A 1 95 ? 1.223 47.493 6.417 1.00 15.19 95 HIS A N 1
ATOM 712 C CA . HIS A 1 95 ? 0.661 48.802 6.704 1.00 13.99 95 HIS A CA 1
ATOM 713 C C . HIS A 1 95 ? -0.118 49.288 5.484 1.00 13.54 95 HIS A C 1
ATOM 714 O O . HIS A 1 95 ? -1.256 49.732 5.623 1.00 12.63 95 HIS A O 1
ATOM 721 N N . ARG A 1 96 ? 0.466 49.135 4.295 1.00 13.58 96 ARG A N 1
ATOM 722 C CA . ARG A 1 96 ? -0.240 49.483 3.053 1.00 14.70 96 ARG A CA 1
ATOM 723 C C . ARG A 1 96 ? -1.619 48.828 2.961 1.00 15.85 96 ARG A C 1
ATOM 724 O O . ARG A 1 96 ? -2.616 49.456 2.570 1.00 16.23 96 ARG A O 1
ATOM 732 N N . ASP A 1 97 ? -1.664 47.558 3.348 1.00 16.72 97 ASP A N 1
ATOM 733 C CA . ASP A 1 97 ? -2.834 46.727 3.147 1.00 18.37 97 ASP A CA 1
ATOM 734 C C . ASP A 1 97 ? -3.808 46.742 4.326 1.00 19.66 97 ASP A C 1
ATOM 735 O O . ASP A 1 97 ? -4.750 45.939 4.377 1.00 20.09 97 ASP A O 1
ATOM 740 N N . ALA A 1 98 ? -3.580 47.681 5.246 1.00 20.56 98 ALA A N 1
ATOM 741 C CA . ALA A 1 98 ? -4.423 47.897 6.417 1.00 22.37 98 ALA A CA 1
ATOM 742 C C . ALA A 1 98 ? -4.480 46.655 7.297 1.00 23.97 98 ALA A C 1
ATOM 743 O O . ALA A 1 98 ? -5.552 46.307 7.821 1.00 25.34 98 ALA A O 1
ATOM 745 N N . GLN A 1 99 ? -3.343 45.974 7.429 1.00 25.00 99 GLN A N 1
ATOM 746 C CA . GLN A 1 99 ? -3.245 44.763 8.261 1.00 26.59 99 GLN A CA 1
ATOM 747 C C . GLN A 1 99 ? -2.345 44.981 9.475 1.00 26.95 99 GLN A C 1
ATOM 748 O O . GLN A 1 99 ? -1.647 44.064 9.917 1.00 27.69 99 GLN A O 1
ATOM 754 N N . VAL A 1 100 ? -2.358 46.196 10.014 1.00 26.91 100 VAL A N 1
ATOM 755 C CA . VAL A 1 100 ? -1.613 46.490 11.236 1.00 27.22 100 VAL A CA 1
ATOM 756 C C . VAL A 1 100 ? -2.577 46.865 12.358 1.00 27.61 100 VAL A C 1
ATOM 757 O O . VAL A 1 100 ? -3.730 47.226 12.103 1.00 28.14 100 VAL A O 1
ATOM 761 N N . ASP A 1 101 ? -2.113 46.765 13.599 1.00 27.84 101 ASP A N 1
ATOM 762 C CA . ASP A 1 101 ? -2.980 47.058 14.736 1.00 28.10 101 ASP A CA 1
ATOM 763 C C . ASP A 1 101 ? -3.251 48.548 14.922 1.00 27.00 101 ASP A C 1
ATOM 764 O O . ASP A 1 101 ? -4.344 48.924 15.339 1.00 28.00 101 ASP A O 1
ATOM 769 N N . ALA A 1 102 ? -2.268 49.388 14.606 1.00 24.95 102 ALA A N 1
ATOM 770 C CA . ALA A 1 102 ? -2.379 50.827 14.836 1.00 23.23 102 ALA A CA 1
ATOM 771 C C . ALA A 1 102 ? -1.914 51.572 13.592 1.00 21.85 102 ALA A C 1
ATOM 772 O O . ALA A 1 102 ? -0.795 52.069 13.542 1.00 22.50 102 ALA A O 1
ATOM 774 N N . GLY A 1 103 ? -2.775 51.624 12.587 1.00 20.02 103 GLY A N 1
ATOM 775 C CA . GLY A 1 103 ? -2.418 52.270 11.325 1.00 18.37 103 GLY A CA 1
ATOM 776 C C . GLY A 1 103 ? -2.375 53.789 11.426 1.00 16.75 103 GLY A C 1
ATOM 777 O O . GLY A 1 103 ? -2.964 54.400 12.336 1.00 16.60 103 GLY A O 1
ATOM 778 N N . CYS A 1 104 ? -1.662 54.410 10.494 1.00 14.61 104 CYS A N 1
ATOM 779 C CA . CYS A 1 104 ? -1.649 55.873 10.401 1.00 13.32 104 CYS A CA 1
ATOM 780 C C . CYS A 1 104 ? -2.796 56.348 9.522 1.00 13.27 104 CYS A C 1
ATOM 781 O O . CYS A 1 104 ? -2.982 55.831 8.411 1.00 12.62 104 CYS A O 1
ATOM 784 N N . PRO A 1 105 ? -3.571 57.338 10.003 1.00 13.24 105 PRO A N 1
ATOM 785 C CA . PRO A 1 105 ? -4.709 57.829 9.234 1.00 12.85 105 PRO A CA 1
ATOM 786 C C . PRO A 1 105 ? -4.321 58.849 8.148 1.00 12.64 105 PRO A C 1
ATOM 787 O O . PRO A 1 105 ? -5.171 59.250 7.355 1.00 12.89 105 PRO A O 1
ATOM 791 N N . LEU A 1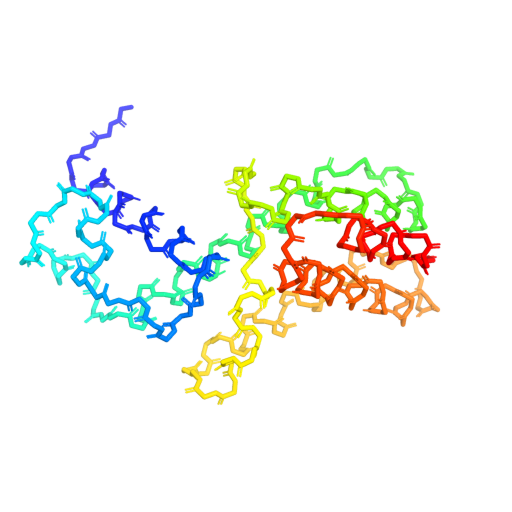 106 ? -3.067 59.296 8.139 1.00 12.03 106 LEU A N 1
ATOM 792 C CA . LEU A 1 106 ? -2.713 60.439 7.274 1.00 11.45 106 LEU A CA 1
ATOM 793 C C . LEU A 1 106 ? -2.827 60.167 5.772 1.00 11.87 106 LEU A C 1
ATOM 794 O O . LEU A 1 106 ? -3.397 60.994 5.049 1.00 11.49 106 LEU A O 1
ATOM 799 N N . PRO A 1 107 ? -2.327 59.007 5.289 1.00 12.18 107 PRO A N 1
ATOM 800 C CA . PRO A 1 107 ? -2.530 58.743 3.861 1.00 12.60 107 PRO A CA 1
ATOM 801 C C . PRO A 1 107 ? -3.999 58.906 3.418 1.00 13.27 107 PRO A C 1
ATOM 802 O O . PRO A 1 107 ? -4.264 59.539 2.390 1.00 14.24 107 PRO A O 1
ATOM 806 N N . ALA A 1 108 ? -4.940 58.408 4.223 1.00 13.47 108 ALA A N 1
ATOM 807 C CA . ALA A 1 108 ? -6.353 58.403 3.858 1.00 13.72 108 ALA A CA 1
ATOM 808 C C . ALA A 1 108 ? -7.051 59.746 4.062 1.00 14.38 108 ALA A C 1
ATOM 809 O O . ALA A 1 108 ? -8.135 59.973 3.507 1.00 15.01 108 ALA A O 1
ATOM 811 N N . THR A 1 109 ? -6.450 60.626 4.855 1.00 14.43 109 THR A N 1
ATOM 812 C CA . THR A 1 109 ? -7.168 61.813 5.330 1.00 14.78 109 THR A CA 1
ATOM 813 C C . THR A 1 109 ? -6.560 63.156 4.926 1.00 14.25 109 THR A C 1
ATOM 814 O O . THR A 1 109 ? -7.256 64.173 4.971 1.00 13.87 109 THR A O 1
ATOM 818 N N . LEU A 1 110 ? -5.275 63.185 4.547 1.00 13.45 110 LEU A N 1
ATOM 819 C CA . LEU A 1 110 ? -4.607 64.478 4.317 1.00 13.61 110 LEU A CA 1
ATOM 820 C C . LEU A 1 110 ? -5.377 65.368 3.351 1.00 13.88 110 LEU A C 1
ATOM 821 O O . LEU A 1 110 ? -5.563 66.554 3.625 1.00 14.09 110 LEU A O 1
ATOM 826 N N . ALA A 1 111 ? -5.857 64.789 2.253 1.00 13.27 111 ALA A N 1
ATOM 827 C CA . ALA A 1 111 ? -6.571 65.565 1.218 1.00 13.64 111 ALA A CA 1
ATOM 828 C C . ALA A 1 111 ? -7.847 66.241 1.710 1.00 14.00 111 ALA A C 1
ATOM 829 O O . ALA A 1 111 ? -8.335 67.205 1.095 1.00 14.24 111 ALA A O 1
ATOM 831 N N . GLU A 1 112 ? -8.383 65.744 2.820 1.00 14.25 112 GLU A N 1
ATOM 832 C CA . GLU A 1 112 ? -9.629 66.251 3.380 1.00 14.99 112 GLU A CA 1
ATOM 833 C C . GLU A 1 112 ? -9.436 67.291 4.479 1.00 14.78 112 GLU A C 1
ATOM 834 O O . GLU A 1 112 ? -10.380 67.993 4.834 1.00 15.38 112 GLU A O 1
ATOM 840 N N . VAL A 1 113 ? -8.231 67.389 5.037 1.00 14.76 113 VAL A N 1
ATOM 841 C CA . VAL A 1 113 ? -8.031 68.205 6.233 1.00 15.12 113 VAL A CA 1
ATOM 842 C C . VAL A 1 113 ? -8.505 69.658 6.052 1.00 15.91 113 VAL A C 1
ATOM 843 O O . VAL A 1 113 ? -9.159 70.214 6.934 1.00 15.42 113 VAL A O 1
ATOM 847 N N . ALA A 1 114 ? -8.191 70.252 4.902 1.00 16.65 114 ALA A N 1
ATOM 848 C CA . ALA A 1 114 ? -8.529 71.664 4.638 1.00 17.75 114 ALA A CA 1
ATOM 849 C C . ALA A 1 114 ? -10.032 71.944 4.692 1.00 18.75 114 ALA A C 1
ATOM 850 O O . ALA A 1 114 ? -10.448 73.065 5.015 1.00 20.60 114 ALA A O 1
ATOM 852 N N . ARG A 1 115 ? -10.842 70.948 4.374 1.00 19.14 115 ARG A N 1
ATOM 853 C CA . ARG A 1 115 ? -12.296 71.147 4.370 1.00 19.75 115 ARG A CA 1
ATOM 854 C C . ARG A 1 115 ? -13.008 70.510 5.576 1.00 19.47 115 ARG A C 1
ATOM 855 O O . ARG A 1 115 ? -14.231 70.575 5.697 1.00 19.96 11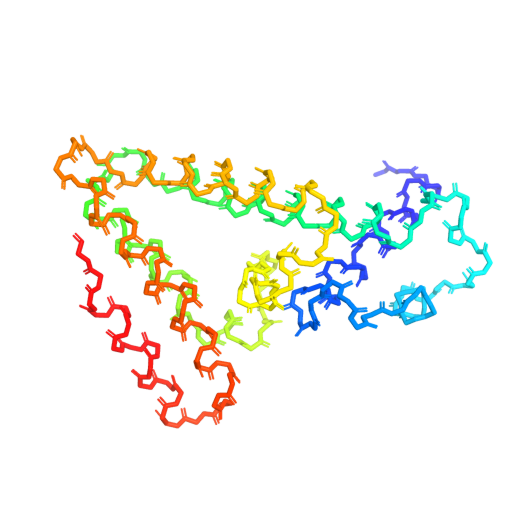5 ARG A O 1
ATOM 863 N N . LEU A 1 116 ? -12.229 69.920 6.479 1.00 17.65 116 LEU A N 1
ATOM 864 C CA . LEU A 1 116 ? -12.783 69.357 7.710 1.00 17.25 116 LEU A CA 1
ATOM 865 C C . LEU A 1 116 ? -12.768 70.399 8.833 1.00 16.99 116 LEU A C 1
ATOM 866 O O . LEU A 1 116 ? -12.103 71.426 8.702 1.00 16.82 116 LEU A O 1
ATOM 871 N N . PRO A 1 117 ? -13.507 70.147 9.940 1.00 16.72 117 PRO A N 1
ATOM 872 C CA . PRO A 1 117 ? -13.407 71.069 11.078 1.00 16.62 117 PRO A CA 1
ATOM 873 C C . PRO A 1 117 ? -11.958 71.319 11.501 1.00 16.51 117 PRO A C 1
ATOM 874 O O . PRO A 1 117 ? -11.093 70.444 11.362 1.00 15.84 117 PRO A O 1
ATOM 878 N N . GLU A 1 118 ? -11.707 72.525 12.001 1.00 16.30 118 GLU A N 1
ATOM 879 C CA . GLU A 1 118 ? -10.362 72.988 12.312 1.00 16.73 118 GLU A CA 1
ATOM 880 C C . GLU A 1 118 ? -9.559 72.075 13.241 1.00 15.68 118 GLU A C 1
ATOM 881 O O . GLU A 1 118 ? -8.323 72.057 13.173 1.00 16.07 118 GLU A O 1
ATOM 887 N N . GLY A 1 119 ? -10.247 71.324 14.106 1.00 15.59 119 GLY A N 1
ATOM 888 C CA . GLY A 1 119 ? -9.557 70.373 14.996 1.00 15.10 119 GLY A CA 1
ATOM 889 C C . GLY A 1 119 ? -8.618 69.413 14.266 1.00 14.66 119 GLY A C 1
ATOM 890 O O . GLY A 1 119 ? -7.563 69.043 14.795 1.00 14.38 119 GLY A O 1
ATOM 891 N N . PHE A 1 120 ? -9.001 69.006 13.056 1.00 14.42 120 PHE A N 1
ATOM 892 C CA . PHE A 1 120 ? -8.157 68.092 12.255 1.00 14.01 120 PHE A CA 1
ATOM 893 C C . PHE A 1 120 ? -6.810 68.745 11.913 1.00 13.79 120 PHE A C 1
ATOM 894 O O . PHE A 1 120 ? -5.742 68.178 12.179 1.00 13.20 120 PHE A O 1
ATOM 902 N N . ARG A 1 121 ? -6.854 69.953 11.350 1.00 13.42 121 ARG A N 1
ATOM 903 C CA . ARG A 1 121 ? -5.624 70.687 11.068 1.00 13.68 121 ARG A CA 1
ATOM 904 C C . ARG A 1 121 ? -4.788 70.950 12.327 1.00 13.88 121 ARG A C 1
ATOM 905 O O . ARG A 1 121 ? -3.554 70.863 12.302 1.00 13.76 121 ARG A O 1
ATOM 913 N N . GLU A 1 122 ? -5.459 71.287 13.430 1.00 14.30 122 GLU A N 1
ATOM 914 C CA . GLU A 1 122 ? -4.765 71.591 14.680 1.00 15.32 122 GLU A CA 1
ATOM 915 C C . GLU A 1 122 ? -3.993 70.368 15.183 1.00 14.15 122 GLU A C 1
ATOM 916 O O . GLU A 1 122 ? -2.806 70.460 15.487 1.00 14.52 122 GLU A O 1
ATOM 922 N N . VAL A 1 123 ? -4.666 69.225 15.218 1.00 13.62 123 VAL A N 1
ATOM 923 C CA . VAL A 1 123 ? -4.056 67.978 15.679 1.00 14.28 123 VAL A CA 1
ATOM 924 C C . VAL A 1 123 ? -2.926 67.557 14.737 1.00 13.52 123 VAL A C 1
ATOM 925 O O . VAL A 1 123 ? -1.844 67.136 15.188 1.00 13.27 123 VAL A O 1
ATOM 929 N N . LEU A 1 124 ? -3.167 67.705 13.431 1.00 12.03 124 LEU A N 1
ATOM 930 C CA . LEU A 1 124 ? -2.137 67.412 12.432 1.00 12.21 124 LEU A CA 1
ATOM 931 C C . LEU A 1 124 ? -0.857 68.205 12.637 1.00 12.69 124 LEU A C 1
ATOM 932 O O . LEU A 1 124 ? 0.243 67.635 12.620 1.00 11.67 124 LEU A O 1
ATOM 937 N N . SER A 1 125 ? -1.005 69.511 12.830 1.00 12.71 125 SER A N 1
ATOM 938 C CA . SER A 1 125 ? 0.147 70.383 12.974 1.00 14.43 125 SER A CA 1
ATOM 939 C C . SER A 1 125 ? 0.977 69.991 14.191 1.00 14.50 125 SER A C 1
ATOM 940 O O . SER A 1 125 ? 2.182 69.891 14.109 1.00 13.61 125 SER A O 1
ATOM 943 N N . ARG A 1 126 ? 0.308 69.763 15.295 1.00 14.46 126 ARG A N 1
ATOM 944 C CA . ARG A 1 126 ? 0.980 69.391 16.508 1.00 16.38 126 ARG A CA 1
ATOM 945 C C . ARG A 1 126 ? 1.678 68.032 16.338 1.00 14.55 126 ARG A C 1
ATOM 946 O O . ARG A 1 126 ? 2.790 67.852 16.761 1.00 14.69 126 ARG A O 1
ATOM 954 N N . HIS A 1 127 ? 0.985 67.088 15.718 1.00 13.79 127 HIS A N 1
ATOM 955 C CA . HIS A 1 127 ? 1.534 65.759 15.449 1.00 13.21 127 HIS A CA 1
ATOM 956 C C . HIS A 1 127 ? 2.829 65.861 14.657 1.00 12.99 127 HIS A C 1
ATOM 957 O O . HIS A 1 127 ? 3.845 65.253 15.035 1.00 12.73 127 HIS A O 1
ATOM 964 N N . VAL A 1 128 ? 2.807 66.632 13.571 1.00 12.63 128 VAL A N 1
ATOM 965 C CA . VAL A 1 128 ? 4.030 66.826 12.774 1.00 12.73 128 VAL A CA 1
ATOM 966 C C . VAL A 1 128 ? 5.153 67.451 13.611 1.00 12.87 128 VAL A C 1
ATOM 967 O O . VAL A 1 128 ? 6.292 66.981 13.592 1.00 12.25 128 VAL A O 1
ATOM 971 N N . GLU A 1 129 ? 4.828 68.496 14.367 1.00 12.53 129 GLU A N 1
ATOM 972 C CA . GLU A 1 129 ? 5.836 69.163 15.175 1.00 14.08 129 GLU A CA 1
ATOM 973 C C . GLU A 1 129 ? 6.473 68.198 16.188 1.00 13.71 129 GLU A C 1
ATOM 974 O O . GLU A 1 129 ? 7.695 68.163 16.310 1.00 13.95 129 GLU A O 1
ATOM 980 N N . ILE A 1 130 ? 5.648 67.421 16.886 1.00 13.87 130 ILE A N 1
ATOM 981 C CA . ILE A 1 130 ? 6.143 66.506 17.926 1.00 14.60 130 ILE A CA 1
ATOM 982 C C . ILE A 1 130 ? 7.014 65.419 17.296 1.00 14.43 130 ILE A C 1
ATOM 983 O O . ILE A 1 130 ? 8.108 65.127 17.779 1.00 14.34 130 ILE A O 1
ATOM 988 N N . MET A 1 131 ? 6.524 64.829 16.209 1.00 14.44 131 MET A N 1
ATOM 989 C CA . MET A 1 131 ? 7.257 63.768 15.523 1.00 14.85 131 MET A CA 1
ATOM 990 C C . MET A 1 131 ? 8.609 64.231 15.015 1.00 14.58 131 MET A C 1
ATOM 991 O O . MET A 1 131 ? 9.607 63.563 15.207 1.00 14.53 131 MET A O 1
ATOM 996 N N . VAL A 1 132 ? 8.628 65.368 14.329 1.00 14.91 132 VAL A N 1
ATOM 997 C CA . VAL A 1 132 ? 9.890 65.878 13.793 1.00 15.54 132 VAL A CA 1
ATOM 9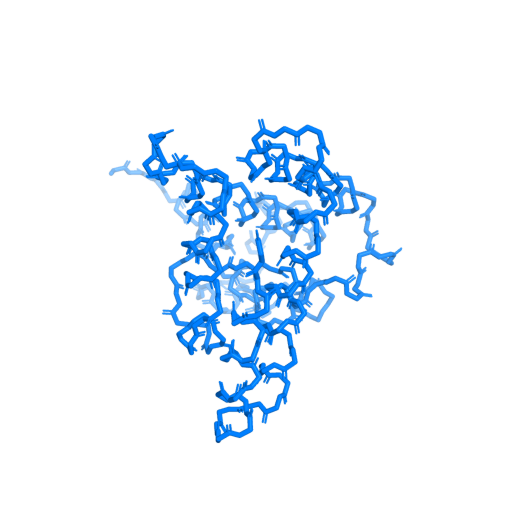98 C C . VAL A 1 132 ? 10.903 66.122 14.908 1.00 15.48 132 VAL A C 1
ATOM 999 O O . VAL A 1 132 ? 12.068 65.707 14.823 1.00 15.01 132 VAL A O 1
ATOM 1003 N N . THR A 1 133 ? 10.444 66.779 15.968 1.00 15.70 133 THR A N 1
ATOM 1004 C CA . THR A 1 133 ? 11.309 67.098 17.090 1.00 16.66 133 THR A CA 1
ATOM 1005 C C . THR A 1 133 ? 11.924 65.817 17.650 1.00 16.94 133 THR A C 1
ATOM 1006 O O . THR A 1 133 ? 13.119 65.786 17.957 1.00 18.01 133 THR A O 1
ATOM 1010 N N . SER A 1 134 ? 11.118 64.766 17.730 1.00 16.71 134 SER A N 1
ATOM 1011 C CA . SER A 1 134 ? 11.587 63.497 18.263 1.00 17.05 134 SER A CA 1
ATOM 1012 C C . SER A 1 134 ? 12.507 62.737 17.304 1.00 16.88 134 SER A C 1
ATOM 1013 O O . SER A 1 134 ? 13.289 61.896 17.741 1.00 17.32 134 SER A O 1
ATOM 1016 N N . LEU A 1 135 ? 12.415 63.025 16.007 1.00 14.92 135 LEU A N 1
ATOM 1017 C CA . LEU A 1 135 ? 13.257 62.306 15.030 1.00 15.26 135 LEU A CA 1
ATOM 1018 C C . LEU A 1 135 ? 14.529 63.052 14.640 1.00 15.41 135 LEU A C 1
ATOM 1019 O O . LEU A 1 135 ? 15.394 62.498 13.964 1.00 15.85 135 LEU A O 1
ATOM 1024 N N . ALA A 1 136 ? 14.642 64.308 15.057 1.00 15.18 136 ALA A N 1
ATOM 1025 C CA . ALA A 1 136 ? 15.802 65.121 14.708 1.00 16.41 136 ALA A CA 1
ATOM 1026 C C . ALA A 1 136 ? 16.712 65.272 15.921 1.00 17.55 136 ALA A C 1
ATOM 1027 O O . ALA A 1 136 ? 16.262 65.695 16.999 1.00 16.79 136 ALA A O 1
ATOM 1029 N N . GLU A 1 137 ? 17.977 64.910 15.758 1.00 18.46 137 GLU A N 1
ATOM 1030 C CA . GLU A 1 137 ? 18.917 64.990 16.886 1.00 20.76 137 GLU A CA 1
ATOM 1031 C C . GLU A 1 137 ? 19.616 66.346 16.998 1.00 20.87 137 GLU A C 1
ATOM 1032 O O . GLU A 1 137 ? 20.258 66.638 18.011 1.00 21.67 137 GLU A O 1
ATOM 1038 N N . SER A 1 138 ? 19.488 67.168 15.962 1.00 21.00 138 SER A N 1
ATOM 1039 C CA . SER A 1 138 ? 20.126 68.487 15.897 1.00 21.42 138 SER A CA 1
ATOM 1040 C C . SER A 1 138 ? 19.335 69.371 14.938 1.00 21.47 138 SER A C 1
ATOM 1041 O O . SER A 1 138 ? 18.556 68.852 14.142 1.00 20.83 138 SER A O 1
ATOM 1044 N N . PRO A 1 139 ? 19.503 70.710 15.018 1.00 21.75 139 PRO A N 1
ATOM 1045 C CA . PRO A 1 139 ? 18.705 71.570 14.128 1.00 21.74 139 PRO A CA 1
ATOM 1046 C C . PRO A 1 139 ? 18.890 71.263 12.639 1.00 21.64 139 PRO A C 1
ATOM 1047 O O . PRO A 1 139 ? 17.938 71.411 11.871 1.00 21.05 139 PRO A O 1
ATOM 1051 N N . GLU A 1 140 ? 20.068 70.819 12.236 1.00 21.58 140 GLU A N 1
ATOM 1052 C CA . GLU A 1 140 ? 20.308 70.468 10.843 1.00 22.32 140 GLU A CA 1
ATOM 1053 C C . GLU A 1 140 ? 19.442 69.293 10.387 1.00 20.86 140 GLU A C 1
ATOM 1054 O O . GLU A 1 140 ? 19.169 69.147 9.216 1.00 21.62 140 GLU A O 1
ATOM 1060 N N . GLU A 1 141 ? 19.019 68.464 11.327 1.00 19.31 141 GLU A N 1
ATOM 1061 C CA . GLU A 1 141 ? 18.207 67.285 11.001 1.00 18.06 141 GLU A CA 1
ATOM 1062 C C . GLU A 1 141 ? 16.704 67.530 10.934 1.00 17.08 141 GLU A C 1
ATOM 1063 O O . GLU A 1 141 ? 15.954 66.618 10.559 1.00 16.05 141 GLU A O 1
ATOM 1069 N N . THR A 1 142 ? 16.259 68.742 11.290 1.00 16.33 142 THR A N 1
ATOM 1070 C CA . THR A 1 142 ? 14.829 69.070 11.272 1.00 16.01 142 THR A CA 1
ATOM 1071 C C . THR A 1 142 ? 14.240 68.870 9.865 1.00 15.37 142 THR A C 1
ATOM 1072 O O . THR A 1 142 ? 13.238 68.157 9.703 1.00 13.53 142 THR A O 1
ATOM 1076 N N . ASP A 1 143 ? 14.887 69.455 8.859 1.00 14.15 143 ASP A N 1
ATOM 1077 C CA . ASP A 1 143 ? 14.420 69.320 7.465 1.00 14.48 143 ASP A CA 1
ATOM 1078 C C . ASP A 1 143 ? 14.507 67.880 6.935 1.00 13.15 143 ASP A C 1
ATOM 1079 O O . ASP A 1 143 ? 13.669 67.448 6.154 1.00 12.16 143 ASP A O 1
ATOM 1084 N N . VAL A 1 144 ? 15.528 67.151 7.364 1.00 12.67 144 VAL A N 1
ATOM 1085 C CA . VAL A 1 144 ? 15.685 65.737 6.996 1.00 12.90 144 VAL A CA 1
ATOM 1086 C C . VAL A 1 144 ? 14.526 64.913 7.577 1.00 12.59 144 VAL A C 1
ATOM 1087 O O . VAL A 1 144 ? 13.922 64.088 6.880 1.00 11.25 144 VAL A O 1
ATOM 1091 N N . ALA A 1 145 ? 14.206 65.144 8.852 1.00 11.37 145 ALA A N 1
ATOM 1092 C CA . ALA A 1 145 ? 13.095 64.423 9.475 1.00 12.01 145 ALA A CA 1
ATOM 1093 C C . ALA A 1 145 ? 11.756 64.743 8.800 1.00 11.23 145 ALA A C 1
ATOM 1094 O O . ALA A 1 145 ? 10.933 63.863 8.603 1.00 10.79 145 ALA A O 1
ATOM 1096 N N . LEU A 1 146 ? 11.558 66.001 8.445 1.00 11.05 146 LEU A N 1
ATOM 1097 C CA . LEU A 1 146 ? 10.343 66.416 7.784 1.00 11.63 146 LEU A CA 1
ATOM 1098 C C . LEU A 1 146 ? 10.217 65.739 6.423 1.00 10.53 146 LEU A C 1
ATOM 1099 O O . LEU A 1 146 ? 9.178 65.214 6.094 1.00 9.97 146 LEU A O 1
ATOM 1104 N N . ALA A 1 147 ? 11.291 65.772 5.651 1.00 10.58 147 ALA A N 1
ATOM 1105 C CA . ALA A 1 147 ? 11.259 65.100 4.328 1.00 9.83 147 ALA A CA 1
ATOM 1106 C C . ALA A 1 147 ? 11.034 63.592 4.512 1.00 10.30 147 ALA A C 1
ATOM 1107 O O . ALA A 1 147 ? 10.354 62.962 3.711 1.00 8.87 147 ALA A O 1
ATOM 1109 N N . ASP A 1 148 ? 11.591 63.019 5.580 1.00 9.87 148 ASP A N 1
ATOM 1110 C CA . ASP A 1 148 ? 11.370 61.589 5.844 1.00 10.56 148 ASP A CA 1
ATOM 1111 C C . ASP A 1 148 ? 9.900 61.274 6.142 1.00 10.13 148 ASP A C 1
ATOM 1112 O O . ASP A 1 148 ? 9.369 60.259 5.711 1.00 9.73 148 ASP A O 1
ATOM 1117 N N . LEU A 1 149 ? 9.240 62.141 6.901 1.00 9.56 149 LEU A N 1
ATOM 1118 C CA . LEU A 1 149 ? 7.817 61.965 7.161 1.00 10.21 149 LEU A CA 1
ATOM 1119 C C . LEU A 1 149 ? 7.017 62.032 5.866 1.00 9.69 149 LEU A C 1
ATOM 1120 O O . LEU A 1 149 ? 6.061 61.301 5.678 1.00 9.96 149 LEU A O 1
ATOM 1125 N N . VAL A 1 150 ? 7.438 62.916 4.970 1.00 8.47 150 VAL A N 1
ATOM 1126 C CA . VAL A 1 150 ? 6.809 63.021 3.669 1.00 8.42 150 VAL A CA 1
ATOM 1127 C C . VAL A 1 150 ? 7.012 61.703 2.894 1.00 8.64 150 VAL A C 1
ATOM 1128 O O . VAL A 1 150 ? 6.079 61.206 2.300 1.00 9.15 150 VAL A O 1
ATOM 1132 N N . LEU A 1 151 ? 8.221 61.147 2.910 1.00 8.46 151 LEU A N 1
ATOM 1133 C CA . LEU A 1 151 ? 8.485 59.873 2.208 1.00 8.77 151 LEU A CA 1
ATOM 1134 C C . LEU A 1 151 ? 7.582 58.761 2.769 1.00 8.56 151 LEU A C 1
ATOM 1135 O O . LEU A 1 151 ? 7.094 57.905 2.027 1.00 8.76 151 LEU A O 1
ATOM 1140 N N . MET A 1 152 ? 7.380 58.769 4.081 1.00 8.55 152 MET A N 1
ATOM 1141 C CA . MET A 1 152 ? 6.518 57.762 4.717 1.00 8.44 152 MET A CA 1
ATOM 1142 C C . MET A 1 152 ? 5.040 57.916 4.304 1.00 8.85 152 MET A C 1
ATOM 1143 O O . MET A 1 152 ? 4.403 56.980 3.776 1.00 8.58 152 MET A O 1
ATOM 1148 N N . ILE A 1 153 ? 4.479 59.096 4.555 1.00 9.10 153 ILE A N 1
ATOM 1149 C CA . ILE A 1 153 ? 3.059 59.292 4.339 1.00 9.82 153 ILE A CA 1
ATOM 1150 C C . ILE A 1 153 ? 2.762 59.182 2.841 1.00 9.46 153 ILE A C 1
ATOM 1151 O O . ILE A 1 153 ? 1.846 58.444 2.434 1.00 10.66 153 ILE A O 1
ATOM 1156 N N . GLY A 1 154 ? 3.537 59.918 2.037 1.00 10.02 154 GLY A N 1
ATOM 1157 C CA . GLY A 1 154 ? 3.388 59.936 0.571 1.00 9.45 154 GLY A CA 1
ATOM 1158 C C . GLY A 1 154 ? 3.652 58.583 -0.067 1.00 9.65 154 GLY A C 1
ATOM 1159 O O . GLY A 1 154 ? 2.954 58.179 -1.007 1.00 9.67 154 GLY A O 1
ATOM 1160 N N . GLY A 1 155 ? 4.667 57.886 0.442 1.00 9.48 155 GLY A N 1
ATOM 1161 C CA . GLY A 1 155 ? 5.051 56.579 -0.102 1.00 9.87 155 GLY A CA 1
ATOM 1162 C C . GLY A 1 155 ? 3.927 55.579 0.113 1.00 10.17 155 GLY A C 1
ATOM 1163 O O . GLY A 1 155 ? 3.575 54.819 -0.796 1.00 10.25 155 GLY A O 1
ATOM 1164 N N . LEU A 1 156 ? 3.360 55.580 1.319 1.00 9.88 156 LEU A N 1
ATOM 1165 C CA . LEU A 1 156 ? 2.267 54.664 1.635 1.00 10.30 156 LEU A CA 1
ATOM 1166 C C . LEU A 1 156 ? 1.013 55.024 0.817 1.00 10.67 156 LEU A C 1
ATOM 1167 O O . LEU A 1 156 ? 0.314 54.150 0.312 1.00 10.52 156 LEU A O 1
ATOM 1172 N N . ALA A 1 157 ? 0.766 56.321 0.660 1.00 10.23 157 ALA A N 1
ATOM 1173 C CA . ALA A 1 157 ? -0.404 56.797 -0.079 1.00 10.90 157 ALA A CA 1
ATOM 1174 C C . ALA A 1 157 ? -0.341 56.352 -1.532 1.00 10.64 157 ALA A C 1
ATOM 1175 O O . ALA A 1 157 ? -1.319 55.811 -2.071 1.00 11.05 157 ALA A O 1
ATOM 1177 N N . LEU A 1 158 ? 0.819 56.551 -2.149 1.00 9.77 158 LEU A N 1
ATOM 1178 C CA . LEU A 1 158 ? 1.011 56.174 -3.553 1.00 10.38 158 LEU A CA 1
ATOM 1179 C C . LEU A 1 158 ? 0.978 54.651 -3.727 1.00 10.48 158 LEU A C 1
ATOM 1180 O O . LEU A 1 158 ? 0.315 54.146 -4.626 1.00 10.31 158 LEU A O 1
ATOM 1185 N N . ALA A 1 159 ? 1.673 53.927 -2.845 1.00 10.41 159 ALA A N 1
ATOM 1186 C CA . ALA A 1 159 ? 1.680 52.459 -2.902 1.00 11.39 159 ALA A CA 1
ATOM 1187 C C . ALA A 1 159 ? 0.272 51.865 -2.757 1.00 11.71 159 ALA A C 1
ATOM 1188 O O . ALA A 1 159 ? -0.083 50.927 -3.462 1.00 12.52 159 ALA A O 1
ATOM 1190 N N . ARG A 1 160 ? -0.521 52.422 -1.850 1.00 11.56 160 ARG A N 1
ATOM 1191 C CA . ARG A 1 160 ? -1.894 51.951 -1.624 1.00 13.06 160 ARG A CA 1
ATOM 1192 C C . ARG A 1 160 ? -2.778 52.203 -2.853 1.00 13.17 160 ARG A C 1
ATOM 1193 O O . ARG A 1 160 ? -3.574 51.335 -3.274 1.00 13.12 160 ARG A O 1
ATOM 1201 N N . ALA A 1 161 ? -2.632 53.396 -3.428 1.00 12.53 161 ALA A N 1
ATOM 1202 C CA . ALA A 1 161 ? -3.375 53.762 -4.633 1.00 12.82 161 ALA A CA 1
ATOM 1203 C C . ALA A 1 161 ? -3.085 52.786 -5.759 1.00 13.10 161 ALA A C 1
ATOM 1204 O O . ALA A 1 161 ? -3.995 52.393 -6.486 1.00 13.46 161 ALA A O 1
ATOM 1206 N N . LEU A 1 162 ? -1.819 52.395 -5.903 1.00 12.95 162 LEU A N 1
ATOM 1207 C CA . LEU A 1 162 ? -1.434 51.486 -6.973 1.00 13.89 162 LEU A CA 1
ATOM 1208 C C . LEU A 1 162 ? -1.941 50.059 -6.743 1.00 15.00 162 LEU A C 1
ATOM 1209 O O . LEU A 1 162 ? -2.123 49.291 -7.707 1.00 15.75 162 LEU A O 1
ATOM 1214 N N . GLY A 1 163 ? -2.179 49.719 -5.480 1.00 15.51 163 GLY A N 1
ATOM 1215 C CA . GLY A 1 163 ? -2.675 48.385 -5.095 1.00 16.45 163 GLY A CA 1
ATOM 1216 C C . GLY A 1 163 ? -1.551 47.364 -5.062 1.00 16.84 163 GLY A C 1
ATOM 1217 O O . GLY A 1 163 ? -0.472 47.608 -5.596 1.00 16.51 163 GLY A O 1
ATOM 1218 N N . PRO A 1 164 ? -1.784 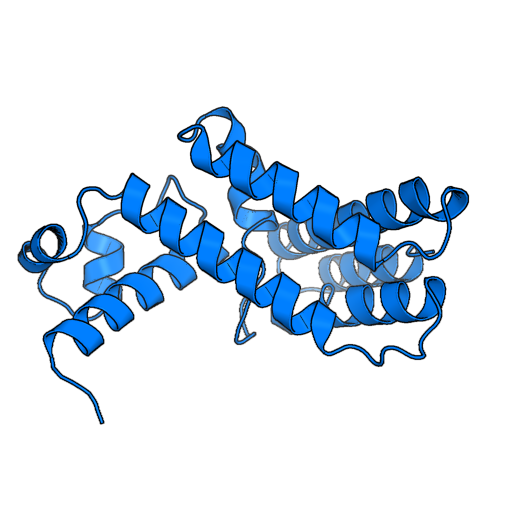46.200 -4.431 1.00 17.34 164 PRO A N 1
ATOM 1219 C CA . PRO A 1 164 ? -0.730 45.187 -4.384 1.00 17.94 164 PRO A CA 1
ATOM 1220 C C . PRO A 1 164 ? -0.170 44.844 -5.765 1.00 17.79 164 PRO A C 1
ATOM 1221 O O . PRO A 1 164 ? -0.901 44.830 -6.767 1.00 18.36 164 PRO A O 1
ATOM 1225 N N . GLY A 1 165 ? 1.137 44.635 -5.808 1.00 18.19 165 GLY A N 1
ATOM 1226 C CA . GLY A 1 165 ? 1.842 44.335 -7.045 1.00 18.27 165 GLY A CA 1
ATOM 1227 C C . GLY A 1 165 ? 3.270 44.829 -7.013 1.00 18.69 165 GLY A C 1
ATOM 1228 O O . GLY A 1 165 ? 3.707 45.484 -6.051 1.00 17.73 165 GLY A O 1
ATOM 1229 N N . GLU A 1 166 ? 4.000 44.523 -8.072 1.00 18.43 166 GLU A N 1
ATOM 1230 C CA . GLU A 1 166 ? 5.392 44.890 -8.171 1.00 19.17 166 GLU A CA 1
ATOM 1231 C C . GLU A 1 166 ? 5.662 46.395 -8.130 1.00 17.87 166 GLU A C 1
ATOM 1232 O O . GLU A 1 166 ? 6.600 46.835 -7.491 1.00 17.39 166 GLU A O 1
ATOM 1238 N N . LEU A 1 167 ? 4.843 47.174 -8.823 1.00 16.77 167 LEU A N 1
ATOM 1239 C CA . LEU A 1 167 ? 5.071 48.623 -8.847 1.00 16.16 167 LEU A CA 1
ATOM 1240 C C . LEU A 1 167 ? 4.917 49.206 -7.439 1.00 14.84 167 LEU A C 1
ATOM 1241 O O . LEU A 1 167 ? 5.792 49.936 -6.954 1.00 14.44 167 LEU A O 1
ATOM 1246 N N . SER A 1 168 ? 3.821 48.836 -6.786 1.00 14.60 168 SER A N 1
ATOM 1247 C CA . SER A 1 168 ? 3.523 49.306 -5.440 1.00 14.33 168 SER A CA 1
ATOM 1248 C C . SER A 1 168 ? 4.634 48.910 -4.469 1.00 13.86 168 SER A C 1
ATOM 1249 O O . SER A 1 168 ? 5.083 49.722 -3.658 1.00 12.90 168 SER A O 1
ATOM 1252 N N . ASP A 1 169 ? 5.088 47.663 -4.572 1.00 13.92 169 ASP A N 1
ATOM 1253 C CA . ASP A 1 169 ? 6.190 47.183 -3.735 1.00 14.18 169 ASP A CA 1
ATOM 1254 C C . ASP A 1 169 ? 7.438 48.039 -3.955 1.00 13.64 169 ASP A C 1
ATOM 1255 O O . ASP A 1 169 ? 8.155 48.394 -3.006 1.00 13.27 169 ASP A O 1
ATOM 1260 N N . ARG A 1 170 ? 7.690 48.390 -5.212 1.00 13.13 170 ARG A N 1
ATOM 1261 C CA . ARG A 1 170 ? 8.834 49.211 -5.548 1.00 12.94 170 ARG A CA 1
ATOM 1262 C C . ARG A 1 170 ? 8.727 50.630 -4.982 1.00 12.73 170 ARG A C 1
ATOM 1263 O O . ARG A 1 170 ? 9.744 51.191 -4.568 1.00 12.48 170 ARG A O 1
ATOM 1271 N N . VAL A 1 171 ? 7.514 51.187 -4.970 1.00 11.91 171 VAL A N 1
ATOM 1272 C CA . VAL A 1 171 ? 7.264 52.509 -4.360 1.00 11.85 171 VAL A CA 1
ATOM 1273 C C . VAL A 1 171 ? 7.647 52.474 -2.890 1.00 11.25 171 VAL A C 1
ATOM 1274 O O . VAL A 1 171 ? 8.351 53.356 -2.402 1.00 10.92 171 VAL A O 1
ATOM 1278 N N . LEU A 1 172 ? 7.215 51.429 -2.187 1.00 11.32 172 LEU A N 1
ATOM 1279 C CA . LEU A 1 172 ? 7.561 51.326 -0.763 1.00 11.15 172 LEU A CA 1
ATOM 1280 C C . LEU A 1 172 ? 9.080 51.255 -0.572 1.00 11.26 172 LEU A C 1
ATOM 1281 O O . LEU A 1 172 ? 9.650 51.941 0.285 1.00 10.31 172 LEU A O 1
ATOM 1286 N N . ARG A 1 173 ? 9.734 50.403 -1.340 1.00 10.98 173 ARG A N 1
ATOM 1287 C CA . ARG A 1 173 ? 11.181 50.258 -1.259 1.00 12.27 173 ARG A CA 1
ATOM 1288 C C . ARG A 1 173 ? 11.919 51.572 -1.571 1.00 11.24 173 ARG A C 1
ATOM 1289 O O . ARG A 1 173 ? 12.845 51.953 -0.891 1.00 10.37 173 ARG A O 1
ATOM 1297 N N . ALA A 1 174 ? 11.523 52.209 -2.658 1.00 10.33 174 ALA A N 1
ATOM 1298 C CA . ALA A 1 174 ? 12.226 53.417 -3.106 1.00 10.07 174 ALA A CA 1
ATOM 1299 C C . ALA A 1 174 ? 12.102 54.507 -2.048 1.00 10.23 174 ALA A C 1
ATOM 1300 O O . ALA A 1 174 ? 13.073 55.192 -1.739 1.00 11.03 174 ALA A O 1
ATOM 1302 N N . ALA A 1 175 ? 10.905 54.634 -1.480 1.00 10.12 175 ALA A N 1
ATOM 1303 C CA . ALA A 1 175 ? 10.634 55.661 -0.467 1.00 11.05 175 ALA A CA 1
ATOM 1304 C C . ALA A 1 175 ? 11.470 55.375 0.789 1.00 11.56 175 ALA A C 1
ATOM 1305 O O . ALA A 1 175 ? 12.150 56.277 1.308 1.00 11.11 175 ALA A O 1
ATOM 1307 N N . LYS A 1 176 ? 11.459 54.117 1.241 1.00 11.75 176 LYS A N 1
ATOM 1308 C CA . LYS A 1 176 ? 12.288 53.721 2.378 1.00 12.37 176 LYS A CA 1
ATOM 1309 C C . LYS A 1 176 ? 13.761 54.007 2.129 1.00 12.74 176 LYS A C 1
ATOM 1310 O O . LYS A 1 176 ? 14.466 54.561 2.989 1.00 12.58 176 LYS A O 1
ATOM 1316 N N . GLN A 1 177 ? 14.241 53.639 0.945 1.00 12.29 177 GLN A N 1
ATOM 1317 C CA . GLN A 1 177 ? 15.657 53.797 0.630 1.00 13.62 177 GLN A CA 1
ATOM 1318 C C . GLN A 1 177 ? 16.134 55.256 0.553 1.00 13.02 177 GLN A C 1
ATOM 1319 O O . GLN A 1 177 ? 17.329 55.535 0.686 1.00 14.00 177 GLN A O 1
ATOM 1325 N N . ALA A 1 178 ? 15.200 56.182 0.359 1.00 12.68 178 ALA A N 1
ATOM 1326 C CA . ALA A 1 178 ? 15.546 57.601 0.261 1.00 12.60 178 ALA A CA 1
ATOM 1327 C C . ALA A 1 178 ? 15.569 58.304 1.612 1.00 12.84 178 ALA A C 1
ATOM 1328 O O . ALA A 1 178 ? 15.952 59.466 1.710 1.00 12.13 178 ALA A O 1
ATOM 1330 N N . VAL A 1 179 ? 15.142 57.600 2.652 1.00 12.44 179 VAL A N 1
ATOM 1331 C CA . VAL A 1 179 ? 15.136 58.178 4.000 1.00 13.03 179 VAL A CA 1
ATOM 1332 C C . VAL A 1 179 ? 16.568 58.438 4.459 1.00 13.34 179 VAL A C 1
ATOM 1333 O O . VAL A 1 179 ? 17.439 57.568 4.309 1.00 13.43 179 VAL A O 1
ATOM 1337 N N . ASN A 1 180 ? 16.805 59.634 5.002 1.00 13.28 180 ASN A N 1
ATOM 1338 C CA . ASN A 1 180 ? 18.139 60.045 5.481 1.00 15.05 180 ASN A CA 1
ATOM 1339 C C . ASN A 1 180 ? 18.095 60.411 6.962 1.00 15.03 180 ASN A C 1
ATOM 1340 O O . ASN A 1 180 ? 19.107 60.798 7.550 1.00 15.51 180 ASN A O 1
#

Organism: Pseudomonas aeruginosa (strain ATCC 15692 / DSM 22644 / CIP 104116 / JCM 14847 / LMG 12228 / 1C / PRS 101 / PAO1) (NCBI:txid208964)

Radius of gyration: 17.35 Å; Cα contacts (8 Å, |Δi|>4): 190; chains: 1; bounding box: 51×29×42 Å

GO terms:
  GO:0048023 positive regulation of melanin biosynthetic process (P, IMP)

Sequence (180 aa):
MSDKKTQTRARILGAATQALLERGAVEPSVGEVMGAAGLTVGGFYAHFQSKDALMLEAFEQLLGKRRELLGELDPGLSGKERRALAAAFYLSRKHRDAQVDAGCPLPATLAEVARLPEGFREVLSRHVEIMVTSLAESPEETDVALADLVLMIGGLALARALGPGELSDRVLRAAKQAVN

Foldseek 3Di:
DDDDLVVLLVLLLVLLLLCLQPANLPPDDLVNSCVVSVHDSVCVCVRDVDSLRSNLVSLLVLLVVLVVVLVPPDPPDDLLRSLLVNLVVQLDPCLLVVNDDRHHSCLNYVVPQVVGPVSSVVSVVVSLVSQLVSSAPDPVCSVLSSVSVCLRSVLSNVLSVVPDDDVSNVSSVVSSVPRD

Secondary structure (DSSP, 8-state):
---HHHHHHHHHHHHHHHHHHHHTTTS--HHHHHHHTT--GGGGGGT-S-HHHHHHHHHHHHHHHHHHHHHTS-TTS-HHHHHHHHHHHHS-HHHHTT-SSS--SHHHHGGGGGGS-HHHHHHHHHHHHHHHHHH-SSGGGHHHHHHHHHHHHHHHHHHHHH-SSHHHHHHHHHHHHT--

Solvent-accessible surface area: 9805 Å² total; per-residue (Å²): 248,73,73,168,157,77,97,32,86,62,112,0,12,32,13,0,13,78,9,0,16,90,89,0,1,76,122,0,46,26,37,82,2,1,49,82,13,62,33,118,76,67,32,0,142,87,41,11,157,43,51,57,29,0,1,40,51,0,0,73,94,13,0,24,91,37,66,111,64,33,63,135,21,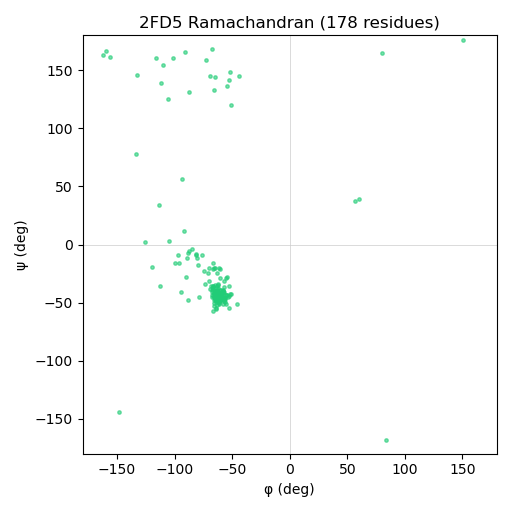80,130,69,30,52,2,118,87,30,5,49,66,9,2,55,143,12,0,32,144,119,3,9,50,47,106,49,156,11,3,3,0,4,25,27,0,75,83,26,8,77,172,20,60,101,15,0,111,93,15,28,53,124,7,43,117,81,12,10,104,49,1,19,99,35,115,128,44,59,110,46,0,71,53,3,18,99,50,4,19,36,8,0,37,95,0,66,87,80,19,108,39,158,116,1,36,160,24,5,114,57,10,71,139,52,16,94

InterPro domains:
  IPR001647 DNA-binding HTH domain, TetR-type [PF00440] (12-58)
  IPR001647 DNA-binding HTH domain, TetR-type [PR00455] (12-25)
  IPR001647 DNA-binding HTH domain, TetR-type [PR00455] (33-56)
  IPR001647 DNA-binding HTH domain, TetR-type [PS50977] (6-66)
  IPR009057 Homedomain-like superfamily [SSF46689] (1-70)
  IPR036271 Tetracyclin repressor-like, C-terminal domain superfamily [SSF48498] (78-179)